Protein AF-A0A9P5NRV4-F1 (afdb_monom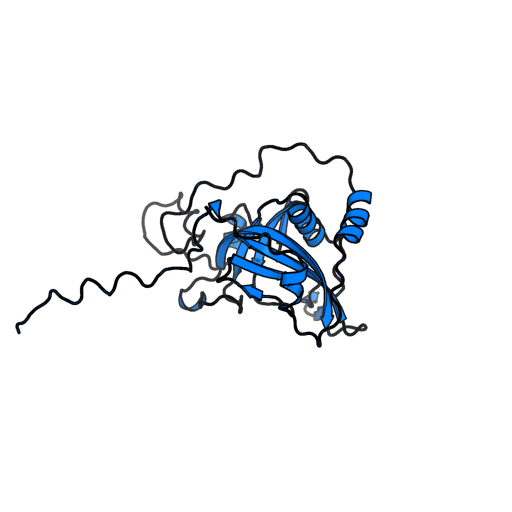er)

pLDDT: mean 72.08, std 22.8, range [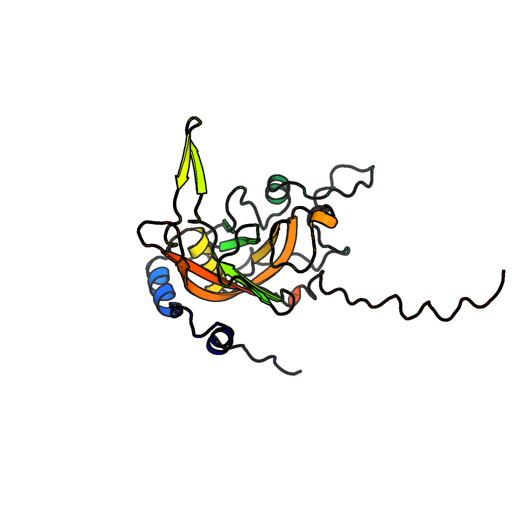24.81, 98.06]

Radius of gyration: 21.26 Å; Cα contacts (8 Å, |Δi|>4): 392; chains: 1; bounding box: 72×54×58 Å

Foldseek 3Di:
DDDDDDPDPVVVVVVDDPVFDDFDQCLVVLCVVLVVPDDDDDDDDDDADDPDADDPDPPPQLQVQPPPPDDDDPDPDAPPAPCSCLVRPPLDNDRDKQFDDDPLATAEGEQFQDFFPPFAQPPLNQKTKGWFIDQDWDFDADPNDTDIDWRAADDCPDSRNSNLVCLQVVQGKHKYKYAQNNPNNPDRCVVVVHGMGTQGIWGFSDKTWDWGQIPDPVRIYIIMMTITGDDCVRPDGSVPDDPPDPPPPPPPDDDDD

Secondary structure (DSSP, 8-state):
-PPPP---HHHHHTTS-TTSPPPB--HHHHHHHHHTT-PPPPPSSSS-PPPSSPPSSSS--TTSTT-SS--S--------SHHHHHHH-TT---SSSSEEEETTEEEEEEE-S-PPTT-EEEGGGTEEEEEPSS-S-EEEEETTEEEEEPP----TTSHHHHHHHHHHHTT--EEEEEETT-TTSSS-TGGGT-SEEEEEEEEEEEEEEEEEE-SSTTSEEEEEEEEEEE-GGG-S-TT-----SSSSSTTS-----

Nearest PDB structures (foldseek):
  8gdu-assembly1_A  TM=4.158E-01  e=2.802E-01  Methanosarcina acetivorans C2A
  2bky-assembly1_A  TM=2.624E-01  e=1.297E+00  Saccharolobus solfataricus P2
  8qmo-assembly1_D  TM=1.980E-01  e=3.059E+00  Homo sapiens

Sequence (257 aa):
MECVPKLEAPDLIELLDPKLPPLVLLTEQIKEELILSHLPYPSHDSLCRFPKPPLRRFPPIWAEVCIHYRYYNFSNHIVQSRQEICESFDWFRSYQGGVYFAHDVAKGYLLGAFPATRDMFEHGGRLIISHGGGKAESLHSFRGHISSQPATDQLAHDKSIRALFNNYFYSRPLALLMDDKYALFPFDLRAKGVTYAVLGFYTIAHVWAEYQQADNENGRVVRFKFAFRWCEEQGQPWWHQKEEIIGNLGSYLTRHF

Mean predicted aligned error: 13.39 Å

Solvent-accessible surface area (backbone atoms only — not comparable to full-atom values): 15896 Å² total; per-residue (Å²): 138,80,80,78,76,80,81,51,76,71,67,67,51,74,78,47,69,89,88,55,81,79,75,46,80,41,60,67,62,52,46,53,64,52,59,78,70,63,77,91,74,85,77,89,90,80,91,77,72,76,77,79,77,74,71,98,52,86,69,58,49,80,41,69,73,72,69,90,78,66,88,81,79,97,63,91,61,59,45,76,48,66,64,55,42,40,75,57,35,94,47,33,64,43,85,85,52,39,47,17,64,58,95,60,32,39,32,15,36,51,43,38,74,74,76,52,91,85,46,44,59,35,84,91,57,40,34,31,32,41,59,58,57,74,51,59,62,41,79,45,71,59,97,88,44,78,42,81,43,59,45,42,62,60,50,74,80,39,68,56,42,37,5,44,48,44,18,36,80,67,59,39,61,25,35,37,30,34,39,58,51,31,81,74,53,96,64,72,35,57,87,71,63,32,39,51,42,54,70,46,52,25,27,41,76,48,63,37,43,37,81,41,82,38,85,43,100,75,49,46,27,42,41,42,37,36,34,34,30,55,45,68,92,68,55,77,61,79,86,69,70,69,93,77,84,85,78,86,75,83,86,77,80,76,87,84,138

Structure (mmCIF, N/CA/C/O backbone):
data_AF-A0A9P5NRV4-F1
#
_entry.id   AF-A0A9P5NRV4-F1
#
loop_
_atom_site.group_PDB
_atom_site.id
_atom_site.type_symbol
_atom_site.label_atom_id
_atom_site.label_alt_id
_atom_site.label_comp_id
_atom_site.label_asym_id
_atom_site.label_entity_id
_atom_site.label_seq_id
_atom_site.pdbx_PDB_ins_code
_atom_site.Cartn_x
_atom_site.Cartn_y
_atom_site.Cartn_z
_atom_site.occupancy
_atom_site.B_iso_or_equiv
_atom_site.auth_seq_id
_atom_site.auth_comp_id
_atom_site.auth_asym_id
_atom_site.auth_atom_id
_atom_site.pdbx_PDB_model_num
ATOM 1 N N . MET A 1 1 ? -27.474 -19.228 3.532 1.00 34.84 1 MET A N 1
ATOM 2 C CA . MET A 1 1 ? -25.996 -19.224 3.538 1.00 34.84 1 MET A CA 1
ATOM 3 C C . MET A 1 1 ? -25.576 -19.420 2.098 1.00 34.84 1 MET A C 1
ATOM 5 O O . MET A 1 1 ? -25.479 -20.551 1.650 1.00 34.84 1 MET A O 1
ATOM 9 N N . GLU A 1 2 ? -25.466 -18.333 1.345 1.00 24.81 2 GLU A N 1
ATOM 10 C CA . GLU A 1 2 ? -24.949 -18.388 -0.022 1.00 24.81 2 GLU A CA 1
ATOM 11 C C . GLU A 1 2 ? -23.453 -18.090 0.046 1.00 24.81 2 GLU A C 1
ATOM 13 O O . GLU A 1 2 ? -23.036 -17.066 0.589 1.00 24.81 2 GLU A O 1
ATOM 18 N N . CYS A 1 3 ? -22.643 -19.041 -0.416 1.00 26.30 3 CYS A N 1
ATOM 19 C CA . CYS A 1 3 ? -21.219 -18.841 -0.624 1.00 26.30 3 CYS A CA 1
ATOM 20 C C . CYS A 1 3 ? -21.040 -17.748 -1.677 1.00 26.30 3 CYS A C 1
ATOM 22 O O . CYS A 1 3 ? -21.440 -17.928 -2.825 1.00 26.30 3 CYS A O 1
ATOM 24 N N . VAL A 1 4 ? -20.417 -16.635 -1.294 1.00 33.22 4 VAL A N 1
ATOM 25 C CA . VAL A 1 4 ? -19.900 -15.666 -2.263 1.00 33.22 4 VAL A CA 1
ATOM 26 C C . VAL A 1 4 ? -18.889 -16.411 -3.148 1.00 33.22 4 VAL A C 1
ATOM 28 O O . VAL A 1 4 ? -18.003 -17.079 -2.599 1.00 33.22 4 VAL A O 1
ATOM 31 N N . PRO A 1 5 ? -19.020 -16.372 -4.485 1.00 33.09 5 PRO A N 1
ATOM 32 C CA . PRO A 1 5 ? -18.105 -17.082 -5.365 1.00 33.09 5 PRO A CA 1
ATOM 33 C C . PRO A 1 5 ? -16.685 -16.540 -5.182 1.00 33.09 5 PRO A C 1
ATOM 35 O O . PRO A 1 5 ? -16.471 -15.339 -5.001 1.00 33.09 5 PRO A O 1
ATOM 38 N N . LYS A 1 6 ? -15.699 -17.441 -5.211 1.00 37.94 6 LYS A N 1
ATOM 39 C CA . LYS A 1 6 ? -14.300 -17.054 -5.397 1.00 37.94 6 LYS A CA 1
ATOM 40 C C . LYS A 1 6 ? -14.236 -16.297 -6.724 1.00 37.94 6 LYS A C 1
ATOM 42 O O . LYS A 1 6 ? -14.465 -16.919 -7.751 1.00 37.94 6 LYS A O 1
ATOM 47 N N . LEU A 1 7 ? -13.956 -14.993 -6.698 1.00 38.50 7 LEU A N 1
ATOM 48 C CA . LEU A 1 7 ? -13.542 -14.285 -7.910 1.00 38.50 7 LEU A CA 1
ATOM 49 C C . LEU A 1 7 ? -12.288 -14.998 -8.423 1.00 38.50 7 LEU A C 1
ATOM 51 O O . LEU A 1 7 ? -11.279 -15.055 -7.711 1.00 38.50 7 LEU A O 1
ATOM 55 N N . GLU A 1 8 ? -12.372 -15.604 -9.601 1.00 35.09 8 GLU A N 1
ATOM 56 C CA . GLU A 1 8 ? -11.202 -16.180 -10.247 1.00 35.09 8 GLU A CA 1
ATOM 57 C C . GLU A 1 8 ? -10.399 -15.053 -10.912 1.00 35.09 8 GLU A C 1
ATOM 59 O O . GLU A 1 8 ? -10.948 -14.037 -11.333 1.00 35.09 8 GLU A O 1
ATOM 64 N N . ALA A 1 9 ? -9.075 -15.221 -11.005 1.00 39.31 9 ALA A N 1
ATOM 65 C CA . ALA A 1 9 ? -8.170 -14.263 -11.644 1.00 39.31 9 ALA A CA 1
ATOM 66 C C . ALA A 1 9 ? -8.653 -13.677 -12.998 1.00 39.31 9 ALA A C 1
ATOM 68 O O . ALA A 1 9 ? -8.394 -12.493 -13.210 1.00 39.31 9 ALA A O 1
ATOM 69 N N . PRO A 1 10 ? -9.341 -14.415 -13.902 1.00 36.62 10 PRO A N 1
ATOM 70 C CA . PRO A 1 10 ? -9.884 -13.836 -15.136 1.00 36.62 10 PRO A CA 1
ATOM 71 C C . PRO A 1 10 ? -10.931 -12.726 -14.937 1.00 36.62 10 PRO A C 1
ATOM 73 O O . PRO A 1 10 ? -10.937 -11.784 -15.724 1.00 36.62 10 PRO A O 1
ATOM 76 N N . ASP A 1 11 ? -11.737 -12.748 -13.872 1.00 42.19 11 ASP A N 1
ATOM 77 C CA . ASP A 1 11 ? -12.802 -11.746 -13.672 1.00 42.19 11 ASP A CA 1
ATOM 78 C C . ASP A 1 11 ? -12.243 -10.366 -13.274 1.00 42.19 11 ASP A C 1
ATOM 80 O O . ASP A 1 11 ? -12.840 -9.327 -13.551 1.00 42.19 11 ASP A O 1
ATOM 84 N N . LEU A 1 12 ? -11.051 -10.328 -12.665 1.00 46.41 12 LEU A N 1
ATOM 85 C CA . LEU A 1 12 ? -10.328 -9.078 -12.387 1.00 46.41 12 LEU A CA 1
ATOM 86 C C . LEU A 1 12 ? -9.675 -8.483 -13.644 1.00 46.41 12 LEU A C 1
ATOM 88 O O . LEU A 1 12 ? -9.357 -7.295 -13.663 1.00 46.41 12 LEU A O 1
ATOM 92 N N . ILE A 1 13 ? -9.464 -9.293 -14.686 1.00 44.62 13 ILE A N 1
ATOM 93 C CA . ILE A 1 13 ? -8.839 -8.867 -15.945 1.00 44.62 13 ILE A CA 1
ATOM 94 C C . ILE A 1 13 ? -9.856 -8.156 -16.840 1.00 44.62 13 ILE A C 1
ATOM 96 O O . ILE A 1 13 ? -9.487 -7.200 -17.518 1.00 44.62 13 ILE A O 1
ATOM 100 N N . GLU A 1 14 ? -11.133 -8.548 -16.801 1.00 43.56 14 GLU A N 1
ATOM 101 C CA . GLU A 1 14 ? -12.195 -7.889 -17.579 1.00 43.56 14 GLU A CA 1
ATOM 102 C C . GLU A 1 14 ? -12.496 -6.450 -17.122 1.00 43.56 14 GLU A C 1
ATOM 104 O O . GLU A 1 14 ? -13.019 -5.652 -17.898 1.00 43.56 14 GLU A O 1
ATOM 109 N N . LEU A 1 15 ? -12.112 -6.077 -15.895 1.00 47.56 15 LEU A N 1
ATOM 110 C CA . LEU A 1 15 ? -12.214 -4.701 -15.388 1.00 47.56 15 LEU A CA 1
ATOM 111 C C . LEU A 1 15 ? -11.126 -3.757 -15.937 1.00 47.56 15 LEU A C 1
ATOM 113 O O . LEU A 1 15 ? -11.129 -2.566 -15.620 1.00 47.56 15 LEU A O 1
ATOM 117 N N . LEU A 1 16 ? -10.185 -4.257 -16.744 1.00 51.84 16 LEU A N 1
ATOM 118 C CA . LEU A 1 16 ? -9.038 -3.497 -17.235 1.00 51.84 16 LEU A CA 1
ATOM 119 C C . LEU A 1 16 ? -9.175 -3.186 -18.735 1.00 51.84 16 LEU A C 1
ATOM 121 O O . LEU A 1 16 ? -9.490 -4.055 -19.541 1.00 51.84 16 LEU A O 1
ATOM 125 N N . ASP A 1 17 ? -8.933 -1.922 -19.106 1.00 45.62 17 ASP A N 1
ATOM 126 C CA . ASP A 1 17 ? -9.080 -1.406 -20.478 1.00 45.62 17 ASP A CA 1
ATOM 127 C C . ASP A 1 17 ? -8.299 -2.266 -21.503 1.00 45.62 17 ASP A C 1
ATOM 129 O O . ASP A 1 17 ? -7.072 -2.391 -21.384 1.00 45.62 17 ASP A O 1
ATOM 133 N N . PRO A 1 18 ? -8.964 -2.814 -22.543 1.00 45.75 18 PRO A N 1
ATOM 134 C CA . PRO A 1 18 ? -8.343 -3.675 -23.553 1.00 45.75 18 PRO A CA 1
ATOM 135 C C . PRO A 1 18 ? -7.272 -2.979 -24.412 1.00 45.75 18 PRO A C 1
ATOM 137 O O . PRO A 1 18 ? -6.596 -3.640 -25.199 1.00 45.75 18 PRO A O 1
ATOM 140 N N . LYS A 1 19 ? -7.097 -1.655 -24.295 1.00 43.03 19 LYS A N 1
ATOM 141 C CA . LYS A 1 19 ? -6.059 -0.890 -25.008 1.00 43.03 19 LYS A CA 1
ATOM 142 C C . LYS A 1 19 ? -4.699 -0.863 -24.302 1.00 43.03 19 LYS A C 1
ATOM 144 O O . LYS A 1 19 ? -3.747 -0.313 -24.858 1.00 43.03 19 LYS A O 1
ATOM 149 N N . LEU A 1 20 ? -4.588 -1.407 -23.091 1.00 45.31 20 LEU A N 1
ATOM 150 C CA . LEU A 1 20 ? -3.356 -1.379 -22.297 1.00 45.31 20 LEU A CA 1
ATOM 151 C C . LEU A 1 20 ? -2.475 -2.621 -22.541 1.00 45.31 20 LEU A C 1
ATOM 153 O O . LEU A 1 20 ? -2.985 -3.686 -22.885 1.00 45.31 20 LEU A O 1
ATOM 157 N N . PRO A 1 21 ? -1.139 -2.507 -22.379 1.00 46.28 21 PRO A N 1
ATOM 158 C CA . PRO A 1 21 ? -0.217 -3.614 -22.617 1.00 46.28 21 PRO A CA 1
ATOM 159 C C . PRO A 1 21 ? -0.538 -4.834 -21.734 1.00 46.28 21 PRO A C 1
ATOM 161 O O . PRO A 1 21 ? -1.016 -4.668 -20.605 1.00 46.28 21 PRO A O 1
ATOM 164 N N . PRO A 1 22 ? -0.253 -6.054 -22.231 1.00 49.41 22 PRO A N 1
ATOM 165 C CA . PRO A 1 22 ? -0.689 -7.298 -21.608 1.00 49.41 22 PRO A CA 1
ATOM 166 C C . PRO A 1 22 ? -0.151 -7.445 -20.182 1.00 49.41 22 PRO A C 1
ATOM 168 O O . PRO A 1 22 ? 1.024 -7.190 -19.909 1.00 49.41 22 PRO A O 1
ATOM 171 N N . LEU A 1 23 ? -1.030 -7.876 -19.274 1.00 53.12 23 LEU A N 1
ATOM 172 C CA . LEU A 1 23 ? -0.664 -8.310 -17.930 1.00 53.12 23 LEU A CA 1
ATOM 173 C C . LEU A 1 23 ? 0.251 -9.527 -18.037 1.00 53.12 23 LEU A C 1
ATOM 175 O O . LEU A 1 23 ? -0.113 -10.522 -18.666 1.00 53.12 23 LEU A O 1
ATOM 179 N N . VAL A 1 24 ? 1.415 -9.477 -17.394 1.00 55.16 24 VAL A N 1
ATOM 180 C CA . VAL A 1 24 ? 2.248 -10.671 -17.264 1.00 55.16 24 VAL A CA 1
ATOM 181 C C . VAL A 1 24 ? 1.825 -11.368 -15.973 1.00 55.16 24 VAL A C 1
ATOM 183 O O . VAL A 1 24 ? 2.242 -11.009 -14.869 1.00 55.16 24 VAL A O 1
ATOM 186 N N . LEU A 1 25 ? 0.926 -12.344 -16.111 1.00 52.25 25 LEU A N 1
ATOM 187 C CA . LEU A 1 25 ? 0.529 -13.252 -15.034 1.00 52.25 25 LEU A CA 1
ATOM 188 C C . LEU A 1 25 ? 1.698 -14.190 -14.726 1.00 52.25 25 LEU A C 1
ATOM 190 O O . LEU A 1 25 ? 1.802 -15.294 -15.248 1.00 52.25 25 LEU A O 1
ATOM 194 N N . LEU A 1 26 ? 2.611 -13.719 -13.889 1.00 54.97 26 LEU A N 1
ATOM 195 C CA . LEU A 1 26 ? 3.832 -14.438 -13.541 1.00 54.97 26 LEU A CA 1
ATOM 196 C C . LEU A 1 26 ? 3.669 -15.330 -12.301 1.00 54.97 26 LEU A C 1
ATOM 198 O O . LEU A 1 26 ? 4.665 -15.748 -11.728 1.00 54.97 26 LEU A O 1
ATOM 202 N N . THR A 1 27 ? 2.452 -15.621 -11.832 1.00 55.62 27 THR A N 1
ATOM 203 C CA . THR A 1 27 ? 2.249 -16.217 -10.496 1.00 55.62 27 THR A CA 1
ATOM 204 C C . THR A 1 27 ? 2.974 -17.544 -10.278 1.00 55.62 27 THR A C 1
ATOM 206 O O . THR A 1 27 ? 3.492 -17.748 -9.184 1.00 55.62 27 THR A O 1
ATOM 209 N N . GLU A 1 28 ? 3.059 -18.423 -11.281 1.00 53.06 28 GLU A N 1
ATOM 210 C CA . GLU A 1 28 ? 3.774 -19.705 -11.142 1.00 53.06 28 GLU A CA 1
ATOM 211 C C . GLU A 1 28 ? 5.285 -19.574 -11.398 1.00 53.06 28 GLU A C 1
ATOM 213 O O . GLU A 1 28 ? 6.078 -20.134 -10.649 1.00 53.06 28 GLU A O 1
ATOM 218 N N . GLN A 1 29 ? 5.708 -18.744 -12.356 1.00 58.06 29 GLN A N 1
ATOM 219 C CA . GLN A 1 29 ? 7.135 -18.474 -12.599 1.00 58.06 29 GLN A CA 1
ATOM 220 C C . GLN A 1 29 ? 7.791 -17.747 -11.413 1.00 58.06 29 GLN A C 1
ATOM 222 O O . GLN A 1 29 ? 8.891 -18.093 -10.995 1.00 58.06 29 GLN A O 1
ATOM 227 N N . ILE A 1 30 ? 7.079 -16.797 -10.799 1.00 62.00 30 ILE A N 1
ATOM 228 C CA . ILE A 1 30 ? 7.505 -16.108 -9.573 1.00 62.00 30 ILE A CA 1
ATOM 229 C C . ILE A 1 30 ? 7.621 -17.091 -8.409 1.00 62.00 30 ILE A C 1
ATOM 231 O O . ILE A 1 30 ? 8.545 -16.974 -7.604 1.00 62.00 30 ILE A O 1
ATOM 235 N N . LYS A 1 31 ? 6.685 -18.046 -8.288 1.00 56.62 31 LYS A N 1
ATOM 236 C CA . LYS A 1 31 ? 6.779 -19.094 -7.265 1.00 56.62 31 LYS A CA 1
ATOM 237 C C . LYS A 1 31 ? 8.051 -19.899 -7.454 1.00 56.62 31 LYS A C 1
ATOM 239 O O . LYS A 1 31 ? 8.776 -20.060 -6.484 1.00 56.62 31 LYS A O 1
ATOM 244 N N . GLU A 1 32 ? 8.341 -20.371 -8.661 1.00 59.97 32 GLU A N 1
ATOM 245 C CA . GLU A 1 32 ? 9.544 -21.164 -8.935 1.00 59.97 32 GLU A CA 1
ATOM 246 C C . GLU A 1 32 ? 10.833 -20.381 -8.637 1.00 59.97 32 GLU A C 1
ATOM 248 O O . GLU A 1 32 ? 11.700 -20.887 -7.922 1.00 59.97 32 GLU A O 1
ATOM 253 N N . GLU A 1 33 ? 10.927 -19.120 -9.072 1.00 59.88 33 GLU A N 1
ATOM 254 C CA . GLU A 1 33 ? 12.079 -18.253 -8.779 1.00 59.88 33 GLU A CA 1
ATOM 255 C C . GLU A 1 33 ? 12.275 -18.001 -7.273 1.00 59.88 33 GLU A C 1
ATOM 257 O O . GLU A 1 33 ? 13.407 -17.968 -6.786 1.00 59.88 33 GLU A O 1
ATOM 262 N N . LEU A 1 34 ? 11.187 -17.852 -6.508 1.00 57.03 34 LEU A N 1
ATOM 263 C CA . LEU A 1 34 ? 11.248 -17.626 -5.060 1.00 57.03 34 LEU A CA 1
ATOM 264 C C . LEU A 1 34 ? 11.462 -18.922 -4.262 1.00 57.03 34 LEU A C 1
ATOM 266 O O . LEU A 1 34 ? 12.188 -18.902 -3.266 1.00 57.03 34 LEU A O 1
ATOM 270 N N . ILE A 1 35 ? 10.889 -20.049 -4.693 1.00 53.12 35 ILE A N 1
ATOM 271 C CA . ILE A 1 35 ? 11.047 -21.373 -4.065 1.00 53.12 35 ILE A CA 1
ATOM 272 C C . ILE A 1 35 ? 12.497 -21.852 -4.170 1.00 53.12 35 ILE A C 1
ATOM 274 O O . ILE A 1 35 ? 13.028 -22.390 -3.199 1.00 53.12 35 ILE A O 1
ATOM 278 N N . LEU A 1 36 ? 13.177 -21.583 -5.290 1.00 47.47 36 LEU A N 1
ATOM 279 C CA . LEU A 1 36 ? 14.597 -21.914 -5.465 1.00 47.47 36 LEU A CA 1
ATOM 280 C C . LEU A 1 36 ? 15.526 -21.168 -4.487 1.00 47.47 36 LEU A C 1
ATOM 282 O O . LEU A 1 36 ? 16.705 -21.503 -4.388 1.00 47.47 36 LEU A O 1
ATOM 286 N N . SER A 1 37 ? 15.011 -20.184 -3.738 1.00 49.41 37 SER A N 1
ATOM 287 C CA . SER A 1 37 ? 15.808 -19.320 -2.867 1.00 49.41 37 SER A CA 1
ATOM 288 C C . SER A 1 37 ? 15.731 -19.613 -1.360 1.00 49.41 37 SER A C 1
ATOM 290 O O . SER A 1 37 ? 16.474 -18.966 -0.614 1.00 49.41 37 SER A O 1
ATOM 292 N N . HIS A 1 38 ? 14.892 -20.537 -0.853 1.00 50.00 38 HIS A N 1
ATOM 293 C CA . HIS A 1 38 ? 14.673 -20.657 0.606 1.00 50.00 38 HIS A CA 1
ATOM 294 C C . HIS A 1 38 ? 14.930 -22.029 1.265 1.00 50.00 38 HIS A C 1
ATOM 296 O O . HIS A 1 38 ? 14.311 -23.046 0.969 1.00 50.00 38 HIS A O 1
ATOM 302 N N . LEU A 1 39 ? 15.829 -21.959 2.260 1.00 40.97 39 LEU A N 1
ATOM 303 C CA . LEU A 1 39 ? 15.981 -22.806 3.450 1.00 40.97 39 LEU A CA 1
ATOM 304 C C . LEU A 1 39 ? 14.673 -22.893 4.277 1.00 40.97 39 LEU A C 1
ATOM 306 O O . LEU A 1 39 ? 13.819 -22.010 4.162 1.00 40.97 39 LEU A O 1
ATOM 310 N N . PRO A 1 40 ? 14.517 -23.910 5.151 1.00 42.84 40 PRO A N 1
ATOM 311 C CA . PRO A 1 40 ? 13.295 -24.127 5.928 1.00 42.84 40 PRO A CA 1
ATOM 312 C C . PRO A 1 40 ? 12.978 -22.948 6.862 1.00 42.84 40 PRO A C 1
ATOM 314 O O . PRO A 1 40 ? 13.757 -22.607 7.752 1.00 42.84 40 PRO A O 1
ATOM 317 N N . TYR A 1 41 ? 11.808 -22.338 6.662 1.00 51.28 41 TYR A N 1
ATOM 318 C CA . TYR A 1 41 ? 11.267 -21.281 7.518 1.00 51.28 41 TYR A CA 1
ATOM 319 C C . TYR A 1 41 ? 10.760 -21.860 8.853 1.00 51.28 41 TYR A C 1
ATOM 321 O O . TYR A 1 41 ? 10.170 -22.945 8.852 1.00 51.28 41 TYR A O 1
ATOM 329 N N . PRO A 1 42 ? 10.950 -21.164 9.993 1.00 41.56 42 PRO A N 1
ATOM 330 C CA . PRO A 1 42 ? 10.546 -21.676 11.295 1.00 41.56 42 PRO A CA 1
ATOM 331 C C . PRO A 1 42 ? 9.029 -21.867 11.372 1.00 41.56 42 PRO A C 1
ATOM 333 O O . PRO A 1 42 ? 8.242 -21.059 10.869 1.00 41.56 42 PRO A O 1
ATOM 336 N N . SER A 1 43 ? 8.656 -22.975 12.008 1.00 46.34 43 SER A N 1
ATOM 337 C CA . SER A 1 43 ? 7.294 -23.453 12.194 1.00 46.34 43 SER A CA 1
ATOM 338 C C . SER A 1 43 ? 6.363 -22.409 12.809 1.00 46.34 43 SER A C 1
ATOM 340 O O . SER A 1 43 ? 6.766 -21.565 13.608 1.00 46.34 43 SER A O 1
ATOM 342 N N . HIS A 1 44 ? 5.098 -22.532 12.407 1.00 51.53 44 HIS A N 1
ATOM 343 C CA . HIS A 1 44 ? 3.912 -21.831 12.884 1.00 51.53 44 HIS A CA 1
ATOM 344 C C . HIS A 1 44 ? 3.905 -21.513 14.393 1.00 51.53 44 HIS A C 1
ATOM 346 O O . HIS A 1 44 ? 4.410 -22.283 15.204 1.00 51.53 44 HIS A O 1
ATOM 352 N N . ASP A 1 45 ? 3.184 -20.432 14.729 1.00 44.75 45 ASP A N 1
ATOM 353 C CA . ASP A 1 45 ? 2.172 -20.425 15.809 1.00 44.75 45 ASP A CA 1
ATOM 354 C C . ASP A 1 45 ? 2.254 -19.347 16.914 1.00 44.75 45 ASP A C 1
ATOM 356 O O . ASP A 1 45 ? 1.783 -19.550 18.030 1.00 44.75 45 ASP A O 1
ATOM 360 N N . SER A 1 46 ? 2.790 -18.141 16.667 1.00 41.78 46 SER A N 1
ATOM 361 C CA . SER A 1 46 ? 2.661 -17.064 17.689 1.00 41.78 46 SER A CA 1
ATOM 362 C C . SER A 1 46 ? 2.465 -15.631 17.186 1.00 41.78 46 SER A C 1
ATOM 364 O O . SER A 1 46 ? 2.041 -14.774 17.955 1.00 41.78 46 SER A O 1
ATOM 366 N N . LEU A 1 47 ? 2.722 -15.337 15.907 1.00 45.81 47 LEU A N 1
ATOM 367 C CA . LEU A 1 47 ? 2.792 -13.949 15.411 1.00 45.81 47 LEU A CA 1
ATOM 368 C C . LEU A 1 47 ? 1.570 -13.475 14.602 1.00 45.81 47 LEU A C 1
ATOM 370 O O . LEU A 1 47 ? 1.607 -12.369 14.062 1.00 45.81 47 LEU A O 1
ATOM 374 N N . CYS A 1 48 ? 0.519 -14.296 14.491 1.00 45.53 48 CYS A N 1
ATOM 375 C CA . CYS A 1 48 ? -0.678 -14.005 13.685 1.00 45.53 48 CYS A CA 1
ATOM 376 C C . CYS A 1 48 ? -1.991 -14.135 14.478 1.00 45.53 48 CYS A C 1
ATOM 378 O O . CYS A 1 48 ? -3.009 -14.523 13.914 1.00 45.53 48 CYS A O 1
ATOM 380 N N . ARG A 1 49 ? -2.012 -13.822 15.782 1.00 45.09 49 ARG A N 1
ATOM 381 C CA . ARG A 1 49 ? -3.303 -13.512 16.415 1.00 45.09 49 ARG A CA 1
ATOM 382 C C . ARG A 1 49 ? -3.732 -12.140 15.910 1.00 45.09 49 ARG A C 1
ATOM 384 O O . ARG A 1 49 ? -3.018 -11.166 16.144 1.00 45.09 49 ARG A O 1
ATOM 391 N N . PHE A 1 50 ? -4.876 -12.073 15.225 1.00 45.84 50 PHE A N 1
ATOM 392 C CA . PHE A 1 50 ? -5.566 -10.804 15.004 1.00 45.84 50 PHE A CA 1
ATOM 393 C C . PHE A 1 50 ? -5.615 -10.055 16.347 1.00 45.84 50 PHE A C 1
ATOM 395 O O . PHE A 1 50 ? -5.971 -10.673 17.362 1.00 45.84 50 PHE A O 1
ATOM 402 N N . PRO A 1 51 ? -5.212 -8.774 16.415 1.00 49.69 51 PRO A N 1
ATOM 403 C CA . PRO A 1 51 ? -5.439 -7.998 17.622 1.00 49.69 51 PRO A CA 1
ATOM 404 C C . PRO A 1 51 ? -6.933 -8.038 17.973 1.00 49.69 51 PRO A C 1
ATOM 406 O O . PRO A 1 51 ? -7.792 -8.179 17.102 1.00 49.69 51 PRO A O 1
ATOM 409 N N . LYS A 1 52 ? -7.220 -7.993 19.278 1.00 40.62 52 LYS A N 1
ATOM 410 C CA . LYS A 1 52 ? -8.571 -8.092 19.849 1.00 40.62 52 LYS A CA 1
ATOM 411 C C . LYS A 1 52 ? -9.575 -7.153 19.124 1.00 40.62 52 LYS A C 1
ATOM 413 O O . LYS A 1 52 ? -9.145 -6.101 18.661 1.00 40.62 52 LYS A O 1
ATOM 418 N N . PRO A 1 53 ? -10.873 -7.541 19.057 1.00 38.66 53 PRO A N 1
ATOM 419 C CA . PRO A 1 53 ? -11.965 -6.964 18.240 1.00 38.66 53 PRO A CA 1
ATOM 420 C C . PRO A 1 53 ? -12.099 -5.425 18.239 1.00 38.66 53 PRO A C 1
ATOM 422 O O . PRO A 1 53 ? -11.526 -4.767 19.109 1.00 38.66 53 PRO A O 1
ATOM 425 N N . PRO A 1 54 ? -12.873 -4.846 17.289 1.00 43.53 54 PRO A N 1
ATOM 426 C CA . PRO A 1 54 ? -12.780 -3.439 16.899 1.00 43.53 54 PRO A CA 1
ATOM 427 C C . PRO A 1 54 ? -12.955 -2.453 18.057 1.00 43.53 54 PRO A C 1
ATOM 429 O O . PRO A 1 54 ? -13.729 -2.659 18.995 1.00 43.53 54 PRO A O 1
ATOM 432 N N . LEU A 1 55 ? -12.208 -1.352 17.953 1.00 41.66 55 LEU A N 1
ATOM 433 C CA . LEU A 1 55 ? -12.217 -0.235 18.891 1.00 41.66 55 LEU A CA 1
ATOM 434 C C . LEU A 1 55 ? -13.636 0.334 19.056 1.00 41.66 55 LEU A C 1
ATOM 436 O O . LEU A 1 55 ? -14.405 0.433 18.104 1.00 41.66 55 LEU A O 1
ATOM 440 N N . ARG A 1 56 ? -13.968 0.756 20.282 1.00 38.75 56 ARG A N 1
ATOM 441 C CA . ARG A 1 56 ? -15.291 1.289 20.664 1.00 38.75 56 ARG A CA 1
ATOM 442 C C . ARG A 1 56 ? -15.601 2.687 20.094 1.00 38.75 56 ARG A C 1
ATOM 444 O O . ARG A 1 56 ? -16.645 3.242 20.428 1.00 38.75 56 ARG A O 1
ATOM 451 N N . ARG A 1 57 ? -14.707 3.283 19.295 1.00 40.97 57 ARG A N 1
ATOM 452 C CA . ARG A 1 57 ? -14.844 4.639 18.739 1.00 40.97 57 ARG A CA 1
ATOM 453 C C . ARG A 1 57 ? -14.430 4.683 17.270 1.00 40.97 57 ARG A C 1
ATOM 455 O O . ARG A 1 57 ? -13.465 4.037 16.870 1.00 40.97 57 ARG A O 1
ATOM 462 N N . PHE A 1 58 ? -15.191 5.454 16.496 1.00 41.59 58 PHE A N 1
ATOM 463 C CA . PHE A 1 58 ? -14.990 5.706 15.073 1.00 41.59 58 PHE A CA 1
ATOM 464 C C . PHE A 1 58 ? -14.474 7.139 14.855 1.00 41.59 58 PHE A C 1
ATOM 466 O O . PHE A 1 58 ? -15.012 8.053 15.483 1.00 41.59 58 PHE A O 1
ATOM 473 N N . PRO A 1 59 ? -13.497 7.362 13.957 1.00 47.72 59 PRO A N 1
ATOM 474 C CA . PRO A 1 59 ? -12.702 6.350 13.256 1.00 47.72 59 PRO A CA 1
ATOM 475 C C . PRO A 1 59 ? -11.814 5.576 14.250 1.00 47.72 59 PRO A C 1
ATOM 477 O O . PRO A 1 59 ? -11.495 6.120 15.307 1.00 47.72 59 PRO A O 1
ATOM 480 N N . PRO A 1 60 ? -11.351 4.353 13.932 1.00 50.22 60 PRO A N 1
ATOM 481 C CA . PRO A 1 60 ? -10.213 3.744 14.606 1.00 50.22 60 PRO A CA 1
ATOM 482 C C . PRO A 1 60 ? -8.951 4.522 14.206 1.00 50.22 60 PRO A C 1
ATOM 484 O O . PRO A 1 60 ? -8.092 4.049 13.465 1.00 50.22 60 PRO A O 1
ATOM 487 N N . ILE A 1 61 ? -8.859 5.770 14.661 1.00 49.84 61 ILE A N 1
ATOM 488 C CA . ILE A 1 61 ? -7.623 6.526 14.640 1.00 49.84 61 ILE A CA 1
ATOM 489 C C . ILE A 1 61 ? -6.757 5.812 15.676 1.00 49.84 61 ILE A C 1
ATOM 491 O O . ILE A 1 61 ? -6.986 5.943 16.878 1.00 49.84 61 ILE A O 1
ATOM 495 N N . TRP A 1 62 ? -5.773 5.025 15.240 1.00 48.44 62 TRP A N 1
ATOM 496 C CA . TRP A 1 62 ? -4.761 4.429 16.127 1.00 48.44 62 TRP A CA 1
ATOM 497 C C . TRP A 1 62 ? -3.791 5.496 16.684 1.00 48.44 62 TRP A C 1
ATOM 499 O O . TRP A 1 62 ? -2.594 5.278 16.789 1.00 48.44 62 TRP A O 1
ATOM 509 N N . ALA A 1 63 ? -4.343 6.651 17.066 1.00 39.16 63 ALA A N 1
ATOM 510 C CA . ALA A 1 63 ? -3.745 7.697 17.880 1.00 39.16 63 ALA A CA 1
ATOM 511 C C . ALA A 1 63 ? -4.232 7.655 19.343 1.00 39.16 63 ALA A C 1
ATOM 513 O O . ALA A 1 63 ? -3.611 8.266 20.205 1.00 39.16 63 ALA A O 1
ATOM 514 N N . GLU A 1 64 ? -5.323 6.939 19.671 1.00 37.44 64 GLU A N 1
ATOM 515 C CA . GLU A 1 64 ? -5.786 6.863 21.073 1.00 37.44 64 GLU A CA 1
ATOM 516 C C . GLU A 1 64 ? -4.935 5.906 21.941 1.00 37.44 64 GLU A C 1
ATOM 518 O O . GLU A 1 64 ? -4.958 6.004 23.169 1.00 37.44 64 GLU A O 1
ATOM 523 N N . VAL A 1 65 ? -4.120 5.018 21.353 1.00 40.25 65 VAL A N 1
ATOM 524 C CA . VAL A 1 65 ? -3.313 4.033 22.108 1.00 40.25 65 VAL A CA 1
ATOM 525 C C . VAL A 1 65 ? -1.872 4.510 22.319 1.00 40.25 65 VAL A C 1
ATOM 527 O O . VAL A 1 65 ? -0.920 3.788 22.072 1.00 40.25 65 VAL A O 1
ATOM 530 N N . CYS A 1 66 ? -1.709 5.733 22.823 1.00 36.31 66 CYS A N 1
ATOM 531 C CA . CYS A 1 66 ? -0.500 6.142 23.552 1.00 36.31 66 CYS A CA 1
ATOM 532 C C . CYS A 1 66 ? -0.806 7.048 24.759 1.00 36.31 66 CYS A C 1
ATOM 534 O O . CYS A 1 66 ? 0.091 7.699 25.286 1.00 36.31 66 CYS A O 1
ATOM 536 N N . ILE A 1 67 ? -2.043 7.053 25.275 1.00 35.50 67 ILE A N 1
ATOM 537 C CA . ILE A 1 67 ? -2.364 7.709 26.553 1.00 35.50 67 ILE A CA 1
ATOM 538 C C . ILE A 1 67 ? -2.625 6.645 27.625 1.00 35.50 67 ILE A C 1
ATOM 540 O O . ILE A 1 67 ? -3.731 6.476 28.126 1.00 35.50 67 ILE A O 1
ATOM 544 N N . HIS A 1 68 ? -1.574 5.917 28.004 1.00 35.88 68 HIS A N 1
ATOM 545 C CA . HIS A 1 68 ? -1.476 5.382 29.370 1.00 35.88 68 HIS A CA 1
ATOM 546 C C . HIS A 1 68 ? -0.441 6.137 30.218 1.00 35.88 68 HIS A C 1
ATOM 548 O O . HIS A 1 68 ? -0.077 5.693 31.300 1.00 35.88 68 HIS A O 1
ATOM 554 N N . TYR A 1 69 ? -0.015 7.320 29.758 1.00 35.78 69 TYR A N 1
ATOM 555 C CA . TYR A 1 69 ? 0.765 8.283 30.534 1.00 35.78 69 TYR A CA 1
ATOM 556 C C . TYR A 1 69 ? 0.272 9.714 30.285 1.00 35.78 69 TYR A C 1
ATOM 558 O O . TYR A 1 69 ? 0.940 10.516 29.646 1.00 35.78 69 TYR A O 1
ATOM 566 N N . ARG A 1 70 ? -0.922 10.029 30.796 1.00 33.25 70 ARG A N 1
ATOM 567 C CA . ARG A 1 70 ? -1.219 11.234 31.597 1.00 33.25 70 ARG A CA 1
ATOM 568 C C . ARG A 1 70 ? -2.727 11.405 31.711 1.00 33.25 70 ARG A C 1
ATOM 570 O O . ARG A 1 70 ? -3.424 11.773 30.775 1.00 33.25 70 ARG A O 1
ATOM 577 N N . TYR A 1 71 ? -3.196 11.134 32.919 1.00 39.12 71 TYR A N 1
ATOM 578 C CA . TYR A 1 71 ? -4.404 11.718 33.475 1.00 39.12 71 TYR A CA 1
ATOM 579 C C . TYR A 1 71 ? -4.380 13.249 33.276 1.00 39.12 71 TYR A C 1
ATOM 581 O O . TYR A 1 71 ? -3.353 13.878 33.530 1.00 39.12 71 TYR A O 1
ATOM 589 N N . TYR A 1 72 ? -5.535 13.805 32.902 1.00 37.47 72 TYR A N 1
ATOM 590 C CA . TYR A 1 72 ? -5.879 15.223 32.702 1.00 37.47 72 TYR A CA 1
ATOM 591 C C . TYR A 1 72 ? -5.576 15.853 31.327 1.00 37.47 72 TYR A C 1
ATOM 593 O O . TYR A 1 72 ? -4.435 15.973 30.895 1.00 37.47 72 TYR A O 1
ATOM 601 N N . ASN A 1 73 ? -6.665 16.368 30.736 1.00 34.09 73 ASN A N 1
ATOM 602 C CA . ASN A 1 73 ? -6.835 17.129 29.490 1.00 34.09 73 ASN A CA 1
ATOM 603 C C . ASN A 1 73 ? -7.156 16.308 28.231 1.00 34.09 73 ASN A C 1
ATOM 605 O O . ASN A 1 73 ? -6.301 15.794 27.518 1.00 34.09 73 ASN A O 1
ATOM 609 N N . PHE A 1 74 ? -8.462 16.251 27.970 1.00 39.72 74 PHE A N 1
ATOM 610 C CA . PHE A 1 74 ? -9.131 15.710 26.796 1.00 39.72 74 PHE A CA 1
ATOM 611 C C . PHE A 1 74 ? -8.826 16.605 25.582 1.00 39.72 74 PHE A C 1
ATOM 613 O O . PHE A 1 74 ? -9.582 17.517 25.261 1.00 39.72 74 PHE A O 1
ATOM 620 N N . SER A 1 75 ? -7.675 16.390 24.951 1.00 40.22 75 SER A N 1
ATOM 621 C CA . SER A 1 75 ? -7.350 16.971 23.649 1.00 40.22 75 SER A CA 1
ATOM 622 C C . SER A 1 75 ? -7.228 15.829 22.651 1.00 40.22 75 SER A C 1
ATOM 624 O O . SER A 1 75 ? -6.490 14.877 22.898 1.00 40.22 75 SER A O 1
ATOM 626 N N . ASN A 1 76 ? -7.996 15.903 21.563 1.00 45.53 76 ASN A N 1
ATOM 627 C CA . ASN A 1 76 ? -7.991 14.936 20.468 1.00 45.53 76 ASN A CA 1
ATOM 628 C C . ASN A 1 76 ? -6.583 14.885 19.860 1.00 45.53 76 ASN A C 1
ATOM 630 O O . ASN A 1 76 ? -6.242 15.705 19.008 1.00 45.53 76 ASN A O 1
ATOM 634 N N . HIS A 1 77 ? -5.742 13.966 20.336 1.00 45.81 77 HIS A N 1
ATOM 635 C CA . HIS A 1 77 ? -4.399 13.797 19.806 1.00 45.81 77 HIS A CA 1
ATOM 636 C C . HIS A 1 77 ? -4.519 13.093 18.456 1.00 45.81 77 HIS A C 1
ATOM 638 O O . HIS A 1 77 ? -4.755 11.893 18.364 1.00 45.81 77 HIS A O 1
ATOM 644 N N . ILE A 1 78 ? -4.467 13.893 17.403 1.00 55.06 78 ILE A N 1
ATOM 645 C CA . ILE A 1 78 ? -4.351 13.459 16.019 1.00 55.06 78 ILE A CA 1
ATOM 646 C C . ILE A 1 78 ? -2.925 12.944 15.823 1.00 55.06 78 ILE A C 1
ATOM 648 O O . ILE A 1 78 ? -1.986 13.628 16.220 1.00 55.06 78 ILE A O 1
ATOM 652 N N . VAL A 1 79 ? -2.752 11.799 15.156 1.00 60.50 79 VAL A N 1
ATOM 653 C CA . VAL A 1 79 ? -1.430 11.412 14.644 1.00 60.50 79 VAL A CA 1
ATOM 654 C C . VAL A 1 79 ? -1.079 12.335 13.484 1.00 60.50 79 VAL A C 1
ATOM 656 O O . VAL A 1 79 ? -1.672 12.250 12.403 1.00 60.50 79 VAL A O 1
ATOM 659 N N . GLN A 1 80 ? -0.147 13.247 13.728 1.00 70.19 80 GLN A N 1
ATOM 660 C CA . GLN A 1 80 ? 0.255 14.264 12.760 1.00 70.19 80 GLN A CA 1
ATOM 661 C C . GLN A 1 80 ? 1.465 13.822 11.945 1.00 70.19 80 GLN A C 1
ATOM 663 O O . GLN A 1 80 ? 1.647 14.286 10.817 1.00 70.19 80 GLN A O 1
ATOM 668 N N . SER A 1 81 ? 2.281 12.914 12.488 1.00 85.62 81 SER A N 1
ATOM 669 C CA . SER A 1 81 ? 3.556 12.536 11.891 1.00 85.62 81 SER A CA 1
ATOM 670 C C . SER A 1 81 ? 3.690 11.034 11.651 1.00 85.62 81 SER A C 1
ATOM 672 O O . SER A 1 81 ? 3.158 10.186 12.364 1.00 85.62 81 SER A O 1
ATOM 674 N N . ARG A 1 82 ? 4.483 10.688 10.633 1.00 88.44 82 ARG A N 1
ATOM 675 C CA . ARG A 1 82 ? 4.861 9.296 10.363 1.00 88.44 82 ARG A CA 1
ATOM 676 C C . ARG A 1 82 ? 5.649 8.675 11.515 1.00 88.44 82 ARG A C 1
ATOM 678 O O . ARG A 1 82 ? 5.581 7.469 11.726 1.00 88.44 82 ARG A O 1
ATOM 685 N N . GLN A 1 83 ? 6.411 9.502 12.231 1.00 88.56 83 GLN A N 1
ATOM 686 C CA . GLN A 1 83 ? 7.192 9.085 13.386 1.00 88.56 83 GLN A CA 1
ATOM 687 C C . GLN A 1 83 ? 6.287 8.549 14.497 1.00 88.56 83 GLN A C 1
ATOM 689 O O . GLN A 1 83 ? 6.527 7.444 14.975 1.00 88.56 83 GLN A O 1
ATOM 694 N N . GLU A 1 84 ? 5.216 9.271 14.833 1.00 84.06 84 GLU A N 1
ATOM 695 C CA . GLU A 1 84 ? 4.238 8.832 15.834 1.00 84.06 84 GLU A CA 1
ATOM 696 C C . GLU A 1 84 ? 3.655 7.456 15.499 1.00 84.06 84 GLU A C 1
ATOM 698 O O . GLU A 1 84 ? 3.576 6.604 16.380 1.00 84.06 84 GLU A O 1
ATOM 703 N N . ILE A 1 85 ? 3.316 7.181 14.234 1.00 85.56 85 ILE A N 1
ATOM 704 C CA . ILE A 1 85 ? 2.827 5.850 13.810 1.00 85.56 85 ILE A CA 1
ATOM 705 C C . ILE A 1 85 ? 3.886 4.791 14.036 1.00 85.56 85 ILE A C 1
ATOM 707 O O . ILE A 1 85 ? 3.595 3.750 14.615 1.00 85.56 85 ILE A O 1
ATOM 711 N N . CYS A 1 86 ? 5.112 5.049 13.580 1.00 89.44 86 CYS A N 1
ATOM 712 C CA . CYS A 1 86 ? 6.199 4.088 13.702 1.00 89.44 86 CYS A CA 1
ATOM 713 C C . CYS A 1 86 ? 6.512 3.726 15.156 1.00 89.44 86 CYS A C 1
ATOM 715 O O . CYS A 1 86 ? 6.996 2.624 15.425 1.00 89.44 86 CYS A O 1
ATOM 717 N N . GLU A 1 87 ? 6.253 4.643 16.085 1.00 85.19 87 GLU A N 1
ATOM 718 C CA . GLU A 1 87 ? 6.486 4.454 17.513 1.00 85.19 87 GLU A CA 1
ATOM 719 C C . GLU A 1 87 ? 5.280 3.819 18.225 1.00 85.19 87 GLU A C 1
ATOM 721 O O . GLU A 1 87 ? 5.484 2.982 19.106 1.00 85.19 87 GLU A O 1
ATOM 726 N N . SER A 1 88 ? 4.050 4.138 17.804 1.00 77.81 88 SER A N 1
ATOM 727 C CA . SER A 1 88 ? 2.797 3.727 18.467 1.00 77.81 88 SER A CA 1
ATOM 728 C C . SER A 1 88 ? 2.086 2.512 17.854 1.00 77.81 88 SER A C 1
ATOM 730 O O . SER A 1 88 ? 1.284 1.871 18.534 1.00 77.81 88 SER A O 1
ATOM 732 N N . PHE A 1 89 ? 2.365 2.156 16.596 1.00 83.88 89 PHE A N 1
ATOM 733 C CA . PHE A 1 89 ? 1.663 1.089 15.881 1.00 83.88 89 PHE A CA 1
ATOM 734 C C . PHE A 1 89 ? 2.600 -0.056 15.483 1.00 83.88 89 PHE A C 1
ATOM 736 O O . PHE A 1 89 ? 3.366 0.024 14.524 1.00 83.88 89 PHE A O 1
ATOM 743 N N . ASP A 1 90 ? 2.486 -1.184 16.187 1.00 86.88 90 ASP A N 1
ATOM 744 C CA . ASP A 1 90 ? 3.364 -2.352 16.010 1.00 86.88 90 ASP A CA 1
ATOM 745 C C . ASP A 1 90 ? 3.383 -2.931 14.592 1.00 86.88 90 ASP A C 1
ATOM 747 O O . ASP A 1 90 ? 4.370 -3.542 14.174 1.00 86.88 90 ASP A O 1
ATOM 751 N N . TRP A 1 91 ? 2.301 -2.742 13.838 1.00 90.38 91 TRP A N 1
ATOM 752 C CA . TRP A 1 91 ? 2.185 -3.259 12.481 1.00 90.38 91 TRP A CA 1
ATOM 753 C C . TRP A 1 91 ? 2.832 -2.358 11.434 1.00 90.38 91 TRP A C 1
ATOM 755 O O . TRP A 1 91 ? 2.896 -2.764 10.278 1.00 90.38 91 TRP A O 1
ATOM 765 N N . PHE A 1 92 ? 3.353 -1.180 11.790 1.00 92.38 92 PHE A N 1
ATOM 766 C CA . PHE A 1 92 ? 4.037 -0.311 10.837 1.00 92.38 92 PHE A CA 1
ATOM 767 C C . PHE A 1 92 ? 5.185 0.454 11.488 1.00 92.38 92 PHE A C 1
ATOM 769 O O . PHE A 1 92 ? 4.953 1.397 12.224 1.00 92.38 92 PHE A O 1
ATOM 776 N N . ARG A 1 93 ? 6.434 0.095 11.164 1.00 93.06 93 ARG A N 1
ATOM 777 C CA . ARG A 1 93 ? 7.648 0.785 11.646 1.00 93.06 93 ARG A CA 1
ATOM 778 C C . ARG A 1 93 ? 8.568 1.236 10.509 1.00 93.06 93 ARG A C 1
ATOM 780 O O . ARG A 1 93 ? 9.791 1.224 10.631 1.00 93.06 93 ARG A O 1
ATOM 787 N N . SER A 1 94 ? 7.983 1.593 9.364 1.00 92.00 94 SER A N 1
ATOM 788 C CA . SER A 1 94 ? 8.732 2.076 8.202 1.00 92.00 94 SER A CA 1
ATOM 789 C C . SER A 1 94 ? 8.666 3.600 8.093 1.00 92.00 94 SER A C 1
ATOM 791 O O . SER A 1 94 ? 7.702 4.167 7.575 1.00 92.00 94 SER A O 1
ATOM 793 N N . TYR A 1 95 ? 9.732 4.265 8.544 1.00 89.56 95 TYR A N 1
ATOM 794 C CA . TYR A 1 95 ? 9.848 5.729 8.553 1.00 89.56 95 TYR A CA 1
ATOM 795 C C . TYR A 1 95 ? 9.961 6.359 7.161 1.00 89.56 95 TYR A C 1
ATOM 797 O O . TYR A 1 95 ? 9.626 7.527 6.998 1.00 89.56 95 TYR A O 1
ATOM 805 N N . GLN A 1 96 ? 10.433 5.607 6.162 1.00 86.12 96 GLN A N 1
ATOM 806 C CA . GLN A 1 96 ? 10.702 6.133 4.818 1.00 86.12 96 GLN A CA 1
ATOM 807 C C . GLN A 1 96 ? 9.963 5.350 3.718 1.00 86.12 96 GLN A C 1
ATOM 809 O O . GLN A 1 96 ? 9.386 5.956 2.819 1.00 86.12 96 GLN A O 1
ATOM 814 N N . GLY A 1 97 ? 9.854 4.018 3.817 1.00 88.31 97 GLY A N 1
ATOM 815 C CA . GLY A 1 97 ? 9.242 3.170 2.779 1.00 88.31 97 GLY A CA 1
ATOM 816 C C . GLY A 1 97 ? 7.758 2.840 2.989 1.00 88.31 97 GLY A C 1
ATOM 817 O O . GLY A 1 97 ? 7.296 2.735 4.121 1.00 88.31 97 GLY A O 1
ATOM 818 N N . GLY A 1 98 ? 7.002 2.623 1.916 1.00 92.25 98 GLY A N 1
ATOM 819 C CA . GLY A 1 98 ? 5.572 2.286 2.008 1.00 92.25 98 GLY A CA 1
ATOM 820 C C . GLY A 1 98 ? 5.264 0.915 2.627 1.00 92.25 98 GLY A C 1
ATOM 821 O O . GLY A 1 98 ? 4.133 0.671 3.016 1.00 92.25 98 GLY A O 1
ATOM 822 N N . VAL A 1 99 ? 6.248 0.022 2.766 1.00 95.19 99 VAL A N 1
ATOM 823 C CA . VAL A 1 99 ? 6.043 -1.336 3.292 1.00 95.19 99 VAL A CA 1
ATOM 824 C C . VAL A 1 99 ? 6.931 -1.557 4.507 1.00 95.19 99 VAL A C 1
ATOM 826 O O . VAL A 1 99 ? 8.153 -1.438 4.415 1.00 95.19 99 VAL A O 1
ATOM 829 N N . TYR A 1 100 ? 6.324 -1.914 5.635 1.00 95.88 100 TYR A N 1
ATOM 830 C CA . TYR A 1 100 ? 7.032 -2.429 6.800 1.00 95.88 100 TYR A CA 1
ATOM 831 C C . TYR A 1 100 ? 6.984 -3.955 6.797 1.00 95.88 100 TYR A C 1
ATOM 833 O O . TYR A 1 100 ? 5.909 -4.552 6.717 1.00 95.88 100 TYR A O 1
ATOM 841 N N . PHE A 1 101 ? 8.145 -4.589 6.915 1.00 94.62 101 PHE A N 1
ATOM 842 C CA . PHE A 1 101 ? 8.276 -6.039 6.965 1.00 94.62 101 PHE A CA 1
ATOM 843 C C . PHE A 1 101 ? 9.291 -6.455 8.029 1.00 94.62 101 PHE A C 1
ATOM 845 O O . PHE A 1 101 ? 10.234 -5.726 8.335 1.00 94.62 101 PHE A O 1
ATOM 852 N N . ALA A 1 102 ? 9.097 -7.648 8.583 1.00 92.88 102 ALA A N 1
ATOM 853 C CA . ALA A 1 102 ? 10.001 -8.273 9.539 1.00 92.88 102 ALA A CA 1
ATOM 854 C C . ALA A 1 102 ? 10.023 -9.783 9.292 1.00 92.88 102 ALA A C 1
ATOM 856 O O . ALA A 1 102 ? 8.964 -10.380 9.097 1.00 92.88 102 ALA A O 1
ATOM 857 N N . HIS A 1 103 ? 11.214 -10.391 9.310 1.00 91.50 103 HIS A N 1
ATOM 858 C CA . HIS A 1 103 ? 11.406 -11.822 9.023 1.00 91.50 103 HIS A CA 1
ATOM 859 C C . HIS A 1 103 ? 10.751 -12.245 7.693 1.00 91.50 103 HIS A C 1
ATOM 861 O O . HIS A 1 103 ? 10.010 -13.219 7.641 1.00 91.50 103 HIS A O 1
ATOM 867 N N . ASP A 1 104 ? 10.954 -11.428 6.653 1.00 91.19 104 ASP A N 1
ATOM 868 C CA . ASP A 1 104 ? 10.355 -11.549 5.314 1.00 91.19 104 ASP A CA 1
ATOM 869 C C . ASP A 1 104 ? 8.830 -11.687 5.280 1.00 91.19 104 ASP A C 1
ATOM 871 O O . ASP A 1 104 ? 8.271 -12.295 4.372 1.00 91.19 104 ASP A O 1
ATOM 875 N N . VAL A 1 105 ? 8.139 -11.102 6.254 1.00 93.19 105 VAL A N 1
ATOM 876 C CA . VAL A 1 105 ? 6.679 -10.996 6.269 1.00 93.19 105 VAL A CA 1
ATOM 877 C C . VAL A 1 105 ? 6.319 -9.526 6.319 1.00 93.19 105 VAL A C 1
ATOM 879 O O . VAL A 1 105 ? 6.753 -8.811 7.228 1.00 93.19 105 VAL A O 1
ATOM 882 N N . ALA A 1 106 ? 5.516 -9.068 5.364 1.00 96.56 106 ALA A N 1
ATOM 883 C CA . ALA A 1 106 ? 4.941 -7.737 5.409 1.00 96.56 106 ALA A CA 1
ATOM 884 C C . ALA A 1 106 ? 3.963 -7.647 6.590 1.00 96.56 106 ALA A C 1
ATOM 886 O O . ALA A 1 106 ? 3.081 -8.487 6.774 1.00 96.56 106 ALA A O 1
ATOM 887 N N . LYS A 1 107 ? 4.151 -6.628 7.424 1.00 95.81 107 LYS A N 1
ATOM 888 C CA . LYS A 1 107 ? 3.302 -6.332 8.581 1.00 95.81 107 LYS A CA 1
ATOM 889 C C . LYS A 1 107 ? 2.388 -5.152 8.293 1.00 95.81 107 LYS A C 1
ATOM 891 O O . LYS A 1 107 ? 1.212 -5.201 8.638 1.00 95.81 107 LYS A O 1
ATOM 896 N N . GLY A 1 108 ? 2.900 -4.138 7.606 1.00 95.56 108 GLY A N 1
ATOM 897 C CA . GLY A 1 108 ? 2.132 -2.940 7.321 1.00 95.56 108 GLY A CA 1
ATOM 898 C C . GLY A 1 108 ? 2.423 -2.380 5.949 1.00 95.56 108 GLY A C 1
ATOM 899 O O . GLY A 1 108 ? 3.540 -2.492 5.441 1.00 95.56 108 GLY A O 1
ATOM 900 N N . TYR A 1 109 ? 1.406 -1.753 5.381 1.00 96.88 109 TYR A N 1
ATOM 901 C CA . TYR A 1 109 ? 1.436 -1.173 4.054 1.00 96.88 109 TYR A CA 1
ATOM 902 C C . TYR A 1 109 ? 0.773 0.201 4.082 1.00 96.88 109 TYR A C 1
ATOM 904 O O . TYR A 1 109 ? -0.371 0.325 4.508 1.00 96.88 109 TYR A O 1
ATOM 912 N N . LEU A 1 110 ? 1.497 1.225 3.645 1.00 95.25 110 LEU A N 1
ATOM 913 C CA . LEU A 1 110 ? 1.049 2.609 3.598 1.00 95.25 110 LEU A CA 1
ATOM 914 C C . LEU A 1 110 ? 0.659 2.982 2.167 1.00 95.25 110 LEU A C 1
ATOM 916 O O . LEU A 1 110 ? 1.506 3.033 1.276 1.00 95.25 110 LEU A O 1
ATOM 920 N N . LEU A 1 111 ? -0.620 3.284 1.989 1.00 94.44 111 LEU A N 1
ATOM 921 C CA . LEU A 1 111 ? -1.194 3.934 0.818 1.00 94.44 111 LEU A CA 1
ATOM 922 C C . LEU A 1 111 ? -0.975 5.447 0.948 1.00 94.44 111 LEU A C 1
ATOM 924 O O . LEU A 1 111 ? -1.247 6.019 2.001 1.00 94.44 111 LEU A O 1
ATOM 928 N N . GLY A 1 112 ? -0.480 6.113 -0.091 1.00 89.69 112 GLY A N 1
ATOM 929 C CA . GLY A 1 112 ? -0.198 7.544 0.016 1.00 89.69 112 GLY A CA 1
ATOM 930 C C . GLY A 1 112 ? -0.156 8.286 -1.308 1.00 89.69 112 GLY A C 1
ATOM 931 O O . GLY A 1 112 ? -0.785 7.873 -2.280 1.00 89.69 112 GLY A O 1
ATOM 932 N N . ALA A 1 113 ? 0.608 9.379 -1.332 1.00 83.19 113 ALA A N 1
ATOM 933 C CA . ALA A 1 113 ? 0.602 10.403 -2.386 1.00 83.19 113 ALA A CA 1
ATOM 934 C C . ALA A 1 113 ? 0.974 9.957 -3.813 1.00 83.19 113 ALA A C 1
ATOM 936 O O . ALA A 1 113 ? 0.828 10.746 -4.744 1.00 83.19 113 ALA A O 1
ATOM 937 N N . PHE A 1 114 ? 1.499 8.746 -3.999 1.00 81.62 114 PHE A N 1
ATOM 938 C CA . PHE A 1 114 ? 2.088 8.308 -5.266 1.00 81.62 114 PHE A CA 1
ATOM 939 C C . PHE A 1 114 ? 1.354 7.086 -5.823 1.00 81.62 114 PHE A C 1
ATOM 941 O O . PHE A 1 114 ? 1.919 5.996 -5.802 1.00 81.62 114 PHE A O 1
ATOM 948 N N . PRO A 1 115 ? 0.099 7.215 -6.289 1.00 80.88 115 PRO A N 1
ATOM 949 C CA . PRO A 1 115 ? -0.591 6.102 -6.922 1.00 80.88 115 PRO A CA 1
ATOM 950 C C . PRO A 1 115 ? 0.108 5.730 -8.234 1.00 80.88 115 PRO A C 1
ATOM 952 O O . PRO A 1 115 ? 0.529 6.595 -9.005 1.00 80.88 115 PRO A O 1
ATOM 955 N N . ALA A 1 116 ? 0.208 4.436 -8.509 1.00 84.69 116 ALA A N 1
ATOM 956 C CA . ALA A 1 116 ? 0.606 3.954 -9.825 1.00 84.69 116 ALA A CA 1
ATOM 957 C C . ALA A 1 116 ? -0.628 3.767 -10.719 1.00 84.69 116 ALA A C 1
ATOM 959 O O . ALA A 1 116 ? -1.754 3.626 -10.243 1.00 84.69 116 ALA A O 1
ATOM 960 N N . THR A 1 117 ? -0.418 3.717 -12.035 1.00 86.31 117 THR A N 1
ATOM 961 C CA . THR A 1 117 ? -1.474 3.395 -13.009 1.00 86.31 117 THR A CA 1
ATOM 962 C C . THR A 1 117 ? -2.178 2.095 -12.611 1.00 86.31 117 THR A C 1
ATOM 964 O O . THR A 1 117 ? -1.491 1.143 -12.265 1.00 86.31 117 THR A O 1
ATOM 967 N N . ARG A 1 118 ? -3.518 2.041 -12.640 1.00 89.25 118 ARG A N 1
ATOM 968 C CA . ARG A 1 118 ? -4.327 0.888 -12.175 1.00 89.25 118 ARG A CA 1
ATOM 969 C C . ARG A 1 118 ? -4.239 0.568 -10.674 1.00 89.25 118 ARG A C 1
ATOM 971 O O . ARG A 1 118 ? -4.590 -0.535 -10.268 1.00 89.25 118 ARG A O 1
ATOM 978 N N . ASP A 1 119 ? -3.791 1.501 -9.835 1.00 92.88 119 ASP A N 1
ATOM 979 C CA . ASP A 1 119 ? -4.157 1.444 -8.415 1.00 92.88 119 ASP A CA 1
ATOM 980 C C . ASP A 1 119 ? -5.660 1.745 -8.284 1.00 92.88 119 ASP A C 1
ATOM 982 O O . ASP A 1 119 ? -6.183 2.616 -8.982 1.00 92.88 119 ASP A O 1
ATOM 986 N N . MET A 1 120 ? -6.368 0.997 -7.436 1.00 94.81 120 MET A N 1
ATOM 987 C CA . MET A 1 120 ? -7.833 1.037 -7.355 1.00 94.81 120 MET A CA 1
ATOM 988 C C . MET A 1 120 ? -8.317 0.919 -5.910 1.00 94.81 120 MET A C 1
ATOM 990 O O . MET A 1 120 ? -7.697 0.246 -5.084 1.00 94.81 120 MET A O 1
ATOM 994 N N . PHE A 1 121 ? -9.456 1.545 -5.622 1.00 94.88 121 PHE A N 1
ATOM 995 C CA . PHE A 1 121 ? -10.169 1.443 -4.351 1.00 94.88 121 PHE A CA 1
ATOM 996 C C . PHE A 1 121 ? -11.598 0.976 -4.638 1.00 94.88 121 PHE A C 1
ATOM 998 O O . PHE A 1 121 ? -12.480 1.773 -4.940 1.00 94.88 121 PHE A O 1
ATOM 1005 N N . GLU A 1 122 ? -11.812 -0.333 -4.571 1.00 94.50 122 GLU A N 1
ATOM 1006 C CA . GLU A 1 122 ? -13.021 -0.995 -5.056 1.00 94.50 122 GLU A CA 1
ATOM 1007 C C . GLU A 1 122 ? -13.852 -1.604 -3.935 1.00 94.50 122 GLU A C 1
ATOM 1009 O O . GLU A 1 122 ? -13.379 -1.865 -2.823 1.00 94.50 122 GLU A O 1
ATOM 1014 N N . HIS A 1 123 ? -15.133 -1.833 -4.231 1.00 94.00 123 HIS A N 1
ATOM 1015 C CA . HIS A 1 123 ? -16.101 -2.404 -3.287 1.00 94.00 123 HIS A CA 1
ATOM 1016 C C . HIS A 1 123 ? -16.123 -1.645 -1.949 1.00 94.00 123 HIS A C 1
ATOM 1018 O O . HIS A 1 123 ? -16.121 -2.227 -0.860 1.00 94.00 123 HIS A O 1
ATOM 1024 N N . GLY A 1 124 ? -16.063 -0.313 -2.040 1.00 91.44 124 GLY A N 1
ATOM 1025 C CA . GLY A 1 124 ? -15.958 0.573 -0.888 1.00 91.44 124 GLY A CA 1
ATOM 1026 C C . GLY A 1 124 ? -14.665 0.380 -0.090 1.00 91.44 124 GLY A C 1
ATOM 1027 O O . GLY A 1 124 ? -14.672 0.588 1.116 1.00 91.44 124 GLY A O 1
ATOM 1028 N N . GLY A 1 125 ? -13.568 -0.048 -0.707 1.00 93.88 125 GLY A N 1
ATOM 1029 C CA . GLY A 1 125 ? -12.295 -0.300 -0.031 1.00 93.88 125 GLY A CA 1
ATOM 1030 C C . GLY A 1 125 ? -12.150 -1.706 0.532 1.00 93.88 125 GLY A C 1
ATOM 1031 O O . GLY A 1 125 ? -11.181 -1.972 1.229 1.00 93.88 125 GLY A O 1
ATOM 1032 N N . ARG A 1 126 ? -13.078 -2.624 0.240 1.00 96.00 126 ARG A N 1
ATOM 1033 C CA . ARG A 1 126 ? -12.906 -4.046 0.582 1.00 96.00 126 ARG A CA 1
ATOM 1034 C C . ARG A 1 126 ? -11.912 -4.749 -0.335 1.00 96.00 126 ARG A C 1
ATOM 1036 O O . ARG A 1 126 ? -11.342 -5.767 0.053 1.00 96.00 126 ARG A O 1
ATOM 1043 N N . LEU A 1 127 ? -11.704 -4.193 -1.524 1.00 97.19 127 LEU A N 1
ATOM 1044 C CA . LEU A 1 127 ? -10.657 -4.574 -2.453 1.00 97.19 127 LEU A CA 1
ATOM 1045 C C . LEU A 1 127 ? -9.835 -3.328 -2.774 1.00 97.19 127 LEU A C 1
ATOM 1047 O O . LEU A 1 127 ? -10.373 -2.328 -3.237 1.00 97.19 127 LEU A O 1
ATOM 1051 N N . ILE A 1 128 ? -8.535 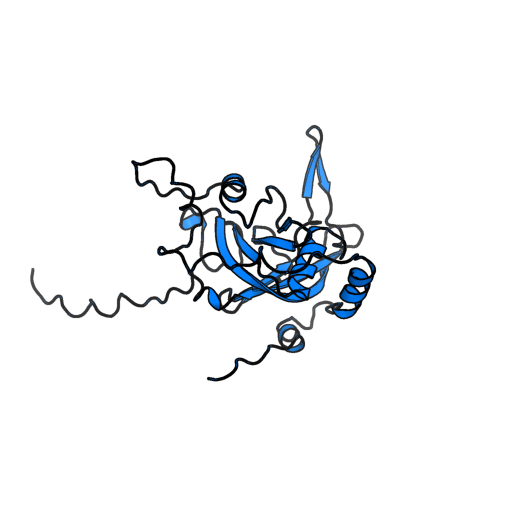-3.376 -2.522 1.00 97.56 128 ILE A N 1
ATOM 1052 C CA . ILE A 1 128 ? -7.618 -2.283 -2.844 1.00 97.56 128 ILE A CA 1
ATOM 1053 C C . ILE A 1 128 ? -6.506 -2.858 -3.704 1.00 97.56 128 ILE A C 1
ATOM 1055 O O . ILE A 1 128 ? -5.863 -3.826 -3.310 1.00 97.56 128 ILE A O 1
ATOM 1059 N N . ILE A 1 129 ? -6.269 -2.269 -4.869 1.00 96.81 129 ILE A N 1
ATOM 1060 C CA . ILE A 1 129 ? -5.137 -2.624 -5.725 1.00 96.81 129 ILE A CA 1
ATOM 1061 C C . ILE A 1 129 ? -4.089 -1.537 -5.559 1.00 96.81 129 ILE A C 1
ATOM 1063 O O . ILE A 1 129 ? -4.377 -0.359 -5.758 1.00 96.81 129 ILE A O 1
ATOM 1067 N N . SER A 1 130 ? -2.875 -1.927 -5.182 1.00 95.62 130 SER A N 1
ATOM 1068 C CA . SER A 1 130 ? -1.760 -0.991 -5.065 1.00 95.62 130 SER A CA 1
ATOM 1069 C C . SER A 1 130 ? -0.447 -1.631 -5.505 1.00 95.62 130 SER A C 1
ATOM 1071 O O . SER A 1 130 ? -0.252 -2.846 -5.401 1.00 95.62 130 SER A O 1
ATOM 1073 N N . HIS A 1 131 ? 0.448 -0.811 -6.045 1.00 92.75 131 HIS A N 1
ATOM 1074 C CA . HIS A 1 131 ? 1.780 -1.227 -6.465 1.00 92.75 131 HIS A CA 1
ATOM 1075 C C . HIS A 1 131 ? 2.740 -1.395 -5.283 1.00 92.75 131 HIS A C 1
ATOM 1077 O O . HIS A 1 131 ? 2.773 -0.566 -4.386 1.00 92.75 131 HIS A O 1
ATOM 1083 N N . GLY A 1 132 ? 3.600 -2.413 -5.312 1.00 85.50 132 GLY A N 1
ATOM 1084 C CA . GLY A 1 132 ? 4.617 -2.624 -4.285 1.00 85.50 132 GLY A CA 1
ATOM 1085 C C . GLY A 1 132 ? 5.464 -1.370 -4.043 1.00 85.50 132 GLY A C 1
ATOM 1086 O O . GLY A 1 132 ? 5.781 -0.631 -4.969 1.00 85.50 132 GLY A O 1
ATOM 1087 N N . GLY A 1 133 ? 5.837 -1.106 -2.790 1.00 81.38 133 GLY A N 1
ATOM 1088 C CA . GLY A 1 133 ? 6.640 0.073 -2.460 1.00 81.38 133 GLY A CA 1
ATOM 1089 C C . GLY A 1 133 ? 8.111 -0.055 -2.884 1.00 81.38 133 GLY A C 1
ATOM 1090 O O . GLY A 1 133 ? 8.703 -1.131 -2.774 1.00 81.38 133 GLY A O 1
ATOM 1091 N N . GLY A 1 134 ? 8.722 1.077 -3.260 1.00 80.38 134 GLY A N 1
ATOM 1092 C CA . GLY A 1 134 ? 10.146 1.203 -3.608 1.00 80.38 134 GLY A CA 1
ATOM 1093 C C . GLY A 1 134 ? 10.400 1.361 -5.112 1.00 80.38 134 GLY A C 1
ATOM 1094 O O . GLY A 1 134 ? 9.510 1.123 -5.924 1.00 80.38 134 GLY A O 1
ATOM 1095 N N . LYS A 1 135 ? 11.623 1.774 -5.482 1.00 83.19 135 LYS A N 1
ATOM 1096 C CA . LYS A 1 135 ? 12.083 1.947 -6.882 1.00 83.19 135 LYS A CA 1
ATOM 1097 C C . LYS A 1 135 ? 11.298 2.981 -7.714 1.00 83.19 135 LYS A C 1
ATOM 1099 O O . LYS A 1 135 ? 11.417 3.010 -8.940 1.00 83.19 135 LYS A O 1
ATOM 1104 N N . ALA A 1 136 ? 10.502 3.826 -7.058 1.00 80.75 136 ALA A N 1
ATOM 1105 C CA . ALA A 1 136 ? 9.906 5.016 -7.658 1.00 80.75 136 ALA A CA 1
ATOM 1106 C C . ALA A 1 136 ? 10.977 6.083 -7.929 1.00 80.75 136 ALA A C 1
ATOM 1108 O O . ALA A 1 136 ? 12.068 6.026 -7.356 1.00 80.75 136 ALA A O 1
ATOM 1109 N N . GLU A 1 137 ? 10.651 7.048 -8.788 1.00 78.56 137 GLU A N 1
ATOM 1110 C CA . GLU A 1 137 ? 11.483 8.236 -8.954 1.00 78.56 137 GLU A CA 1
ATOM 1111 C C . GLU A 1 137 ? 11.632 8.946 -7.603 1.00 78.56 137 GLU A C 1
ATOM 1113 O O . GLU A 1 137 ? 10.670 9.067 -6.838 1.00 78.56 137 GLU A O 1
ATOM 1118 N N . SER A 1 138 ? 12.848 9.376 -7.277 1.00 77.06 138 SER A N 1
ATOM 1119 C CA . SER A 1 138 ? 13.107 10.056 -6.012 1.00 77.06 138 SER A CA 1
ATOM 1120 C C . SER A 1 138 ? 14.108 11.187 -6.174 1.00 77.06 138 SER A C 1
ATOM 1122 O O . SER A 1 138 ? 15.083 11.081 -6.911 1.00 77.06 138 SER A O 1
ATOM 1124 N N . LEU A 1 139 ? 13.884 12.279 -5.449 1.00 76.69 139 LEU A N 1
ATOM 1125 C CA . LEU A 1 139 ? 14.850 13.365 -5.363 1.00 76.69 139 LEU A CA 1
ATOM 1126 C C . LEU A 1 139 ? 15.865 13.021 -4.275 1.00 76.69 139 LEU A C 1
ATOM 1128 O O . LEU A 1 139 ? 15.532 12.985 -3.091 1.00 76.69 139 LEU A O 1
ATOM 1132 N N . HIS A 1 140 ? 17.111 12.783 -4.667 1.00 71.81 140 HIS A N 1
ATOM 1133 C CA . HIS A 1 140 ? 18.206 12.599 -3.728 1.00 71.81 140 HIS A CA 1
ATOM 1134 C C . HIS A 1 140 ? 18.910 13.938 -3.523 1.00 71.81 140 HIS A C 1
ATOM 1136 O O . HIS A 1 140 ? 19.385 14.544 -4.482 1.00 71.81 140 HIS A O 1
ATOM 1142 N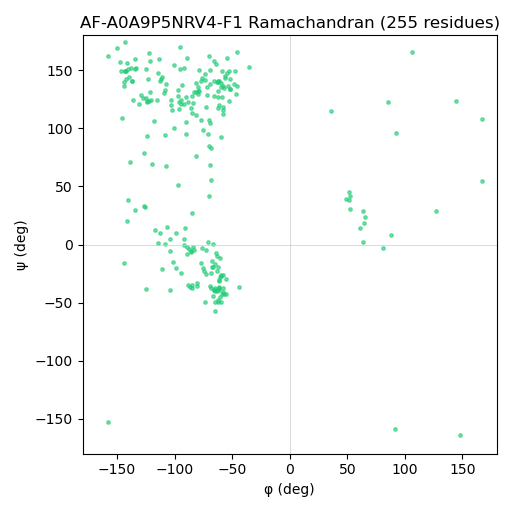 N . SER A 1 141 ? 19.018 14.398 -2.275 1.00 68.62 141 SER A N 1
ATOM 1143 C CA . SER A 1 141 ? 19.927 15.493 -1.940 1.00 68.62 141 SER A CA 1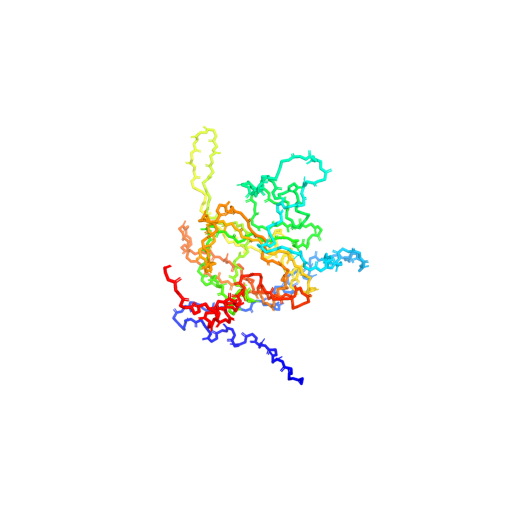
ATOM 1144 C C . SER A 1 141 ? 21.241 14.913 -1.421 1.00 68.62 141 SER A C 1
ATOM 1146 O O . SER A 1 141 ? 21.259 14.100 -0.498 1.00 68.62 141 SER A O 1
ATOM 1148 N N . PHE A 1 142 ? 22.360 15.255 -2.051 1.00 65.19 142 PHE A N 1
ATOM 1149 C CA . PHE A 1 142 ? 23.689 14.909 -1.551 1.00 65.19 142 PHE A CA 1
ATOM 1150 C C . PHE A 1 142 ? 24.556 16.163 -1.566 1.00 65.19 142 PHE A C 1
ATOM 1152 O O . PHE A 1 142 ? 24.727 16.798 -2.602 1.00 65.19 142 PHE A O 1
ATOM 1159 N N . ARG A 1 143 ? 25.070 16.554 -0.390 1.00 69.69 143 ARG A N 1
ATOM 1160 C CA . ARG A 1 143 ? 25.878 17.777 -0.196 1.00 69.69 143 ARG A CA 1
ATOM 1161 C C . ARG A 1 143 ? 25.226 19.056 -0.757 1.00 69.69 143 ARG A C 1
ATOM 1163 O O . ARG A 1 143 ? 25.907 19.902 -1.322 1.00 69.69 143 ARG A O 1
ATOM 1170 N N . GLY A 1 144 ? 23.906 19.191 -0.614 1.00 74.12 144 GLY A N 1
ATOM 1171 C CA . GLY A 1 144 ? 23.154 20.358 -1.097 1.00 74.12 144 GLY A CA 1
ATOM 1172 C C . GLY A 1 144 ? 22.820 20.340 -2.593 1.00 74.12 144 GLY A C 1
ATOM 1173 O O . GLY A 1 144 ? 22.095 21.216 -3.050 1.00 74.12 144 GLY A O 1
ATOM 1174 N N . HIS A 1 145 ? 23.279 19.336 -3.344 1.00 71.50 145 HIS A N 1
ATOM 1175 C CA . HIS A 1 145 ? 22.865 19.123 -4.726 1.00 71.50 145 HIS A CA 1
ATOM 1176 C C . HIS A 1 145 ? 21.643 18.203 -4.766 1.00 71.50 145 HIS A C 1
ATOM 1178 O O . HIS A 1 145 ? 21.682 17.113 -4.195 1.00 71.50 145 HIS A O 1
ATOM 1184 N N . ILE A 1 146 ? 20.570 18.630 -5.434 1.00 78.38 146 ILE A N 1
ATOM 1185 C CA . ILE A 1 146 ? 19.378 17.808 -5.683 1.00 78.38 146 ILE A CA 1
ATOM 1186 C C . ILE A 1 146 ? 19.571 17.112 -7.031 1.00 78.38 146 ILE A C 1
ATOM 1188 O O . ILE A 1 146 ? 19.773 17.773 -8.045 1.00 78.38 146 ILE A O 1
ATOM 1192 N N . SER A 1 147 ? 19.543 15.785 -7.046 1.00 78.75 147 SER A N 1
ATOM 1193 C CA . SER A 1 147 ? 19.535 14.973 -8.266 1.00 78.75 147 SER A CA 1
ATOM 1194 C C . SER A 1 147 ? 18.288 14.098 -8.283 1.00 78.75 147 SER A C 1
ATOM 1196 O O . SER A 1 147 ? 18.017 13.425 -7.286 1.00 78.75 147 SER A O 1
ATOM 1198 N N . SER A 1 148 ? 17.555 14.077 -9.399 1.00 79.81 148 SER A N 1
ATOM 1199 C CA . SER A 1 148 ? 16.513 13.064 -9.593 1.00 79.81 148 SER A CA 1
ATOM 1200 C C . SER A 1 148 ? 17.171 11.709 -9.847 1.00 79.81 148 SER A C 1
ATOM 1202 O O . SER A 1 148 ? 18.079 11.593 -10.671 1.00 79.81 148 SER A O 1
ATOM 1204 N N . GLN A 1 149 ? 16.748 10.699 -9.096 1.00 82.19 149 GLN A N 1
ATOM 1205 C CA . GLN A 1 149 ? 17.007 9.305 -9.406 1.00 82.19 149 GLN A CA 1
ATOM 1206 C C . GLN A 1 149 ? 15.785 8.760 -10.142 1.00 82.19 149 GLN A C 1
ATOM 1208 O O . GLN A 1 149 ? 14.711 8.704 -9.532 1.00 82.19 149 GLN A O 1
ATOM 1213 N N . PRO A 1 150 ? 15.935 8.350 -11.413 1.00 82.38 150 PRO A N 1
ATOM 1214 C CA . PRO A 1 150 ? 14.822 7.853 -12.197 1.00 82.38 150 PRO A CA 1
ATOM 1215 C C . PRO A 1 150 ? 14.269 6.564 -11.595 1.00 82.38 150 PRO A C 1
ATOM 1217 O O . PRO A 1 150 ? 14.957 5.797 -10.911 1.00 82.38 150 PRO A O 1
ATOM 1220 N N . ALA A 1 151 ? 13.000 6.312 -11.884 1.00 85.44 151 ALA A N 1
ATOM 1221 C CA . ALA A 1 151 ? 12.346 5.084 -11.487 1.00 85.44 151 ALA A CA 1
ATOM 1222 C C . ALA A 1 151 ? 13.033 3.869 -12.143 1.00 85.44 151 ALA A C 1
ATOM 1224 O O . ALA A 1 151 ? 13.390 3.896 -13.323 1.00 85.44 151 ALA A O 1
ATOM 1225 N N . THR A 1 152 ? 13.188 2.783 -11.387 1.00 88.50 152 THR A N 1
ATOM 1226 C CA . THR A 1 152 ? 13.818 1.533 -11.853 1.00 88.50 152 THR A CA 1
ATOM 1227 C C . THR A 1 152 ? 12.868 0.353 -11.696 1.00 88.50 152 THR A C 1
ATOM 1229 O O . THR A 1 152 ? 11.854 0.464 -11.003 1.00 88.50 152 THR A O 1
ATOM 1232 N N . ASP A 1 153 ? 13.164 -0.766 -12.355 1.00 88.94 153 ASP A N 1
ATOM 1233 C CA . ASP A 1 153 ? 12.365 -1.987 -12.246 1.00 88.94 153 ASP A CA 1
ATOM 1234 C C . ASP A 1 153 ? 12.319 -2.503 -10.806 1.00 88.94 153 ASP A C 1
ATOM 1236 O O . ASP A 1 153 ? 13.320 -2.500 -10.083 1.00 88.94 153 ASP A O 1
ATOM 1240 N N . GLN A 1 154 ? 11.137 -2.961 -10.400 1.00 89.50 154 GLN A N 1
ATOM 1241 C CA . GLN A 1 154 ? 10.996 -3.775 -9.203 1.00 89.50 154 GLN A CA 1
ATOM 1242 C C . GLN A 1 154 ? 11.337 -5.220 -9.528 1.00 89.50 154 GLN A C 1
ATOM 1244 O O . GLN A 1 154 ? 10.922 -5.751 -10.558 1.00 89.50 154 GLN A O 1
ATOM 1249 N N . LEU A 1 155 ? 12.058 -5.863 -8.618 1.00 89.00 155 LEU A N 1
ATOM 1250 C CA . LEU A 1 155 ? 12.506 -7.240 -8.766 1.00 89.00 155 LEU A CA 1
ATOM 1251 C C . LEU A 1 155 ? 11.831 -8.117 -7.713 1.00 89.00 155 LEU A C 1
ATOM 1253 O O . LEU A 1 155 ? 11.584 -7.677 -6.591 1.00 89.00 155 LEU A O 1
ATOM 1257 N N . ALA A 1 156 ? 11.570 -9.384 -8.039 1.00 86.25 156 ALA A N 1
ATOM 1258 C CA . ALA A 1 156 ? 10.900 -10.298 -7.109 1.00 86.25 156 ALA A CA 1
ATOM 1259 C C . ALA A 1 156 ? 11.677 -10.501 -5.792 1.00 86.25 156 ALA A C 1
ATOM 1261 O O . ALA A 1 156 ? 11.086 -10.760 -4.745 1.00 86.25 156 ALA A O 1
ATOM 1262 N N . HIS A 1 157 ? 13.001 -10.329 -5.833 1.00 86.69 157 HIS A N 1
ATOM 1263 C CA . HIS A 1 157 ? 13.887 -10.428 -4.675 1.00 86.69 157 HIS A CA 1
ATOM 1264 C C . HIS A 1 157 ? 14.057 -9.110 -3.898 1.00 86.69 157 HIS A C 1
ATOM 1266 O O . HIS A 1 157 ? 14.721 -9.111 -2.855 1.00 86.69 157 HIS A O 1
ATOM 1272 N N . ASP A 1 158 ? 13.469 -7.995 -4.355 1.00 90.31 158 ASP A N 1
ATOM 1273 C CA . ASP A 1 158 ? 13.433 -6.763 -3.567 1.00 90.31 158 ASP A CA 1
ATOM 1274 C C . ASP A 1 158 ? 12.760 -7.054 -2.220 1.00 90.31 158 ASP A C 1
ATOM 1276 O O . ASP A 1 158 ? 11.729 -7.719 -2.148 1.00 90.31 158 ASP A O 1
ATOM 1280 N N . LYS A 1 159 ? 13.345 -6.570 -1.119 1.00 92.19 159 LYS A N 1
ATOM 1281 C CA . LYS A 1 159 ? 12.959 -7.011 0.234 1.00 92.19 159 LYS A CA 1
ATOM 1282 C C . LYS A 1 159 ? 11.467 -6.807 0.539 1.00 92.19 159 LYS A C 1
ATOM 1284 O O . LYS A 1 159 ? 10.842 -7.697 1.108 1.00 92.19 159 LYS A O 1
ATOM 1289 N N . SER A 1 160 ? 10.908 -5.657 0.153 1.00 93.81 160 SER A N 1
ATOM 1290 C CA . SER A 1 160 ? 9.481 -5.347 0.321 1.00 93.81 160 SER A CA 1
ATOM 1291 C C . SER A 1 160 ? 8.598 -6.249 -0.541 1.00 93.81 160 SER A C 1
ATOM 1293 O O . SER A 1 160 ? 7.602 -6.774 -0.050 1.00 93.81 160 SER A O 1
ATOM 1295 N N . ILE A 1 161 ? 8.985 -6.459 -1.800 1.00 94.44 161 ILE A N 1
ATOM 1296 C CA . ILE A 1 161 ? 8.262 -7.285 -2.771 1.00 94.44 161 ILE A CA 1
ATOM 1297 C C . ILE A 1 161 ? 8.249 -8.748 -2.323 1.00 94.44 161 ILE A C 1
ATOM 1299 O O . ILE A 1 161 ? 7.183 -9.344 -2.198 1.00 94.44 161 ILE A O 1
ATOM 1303 N N . ARG A 1 162 ? 9.412 -9.297 -1.965 1.00 93.56 162 ARG A N 1
ATOM 1304 C CA . ARG A 1 162 ? 9.553 -10.655 -1.431 1.00 93.56 162 ARG A CA 1
ATOM 1305 C C . ARG A 1 162 ? 8.727 -10.873 -0.164 1.00 93.56 162 ARG A C 1
ATOM 1307 O O . ARG A 1 162 ? 8.077 -11.905 -0.021 1.00 93.56 162 ARG A O 1
ATOM 1314 N N . ALA A 1 163 ? 8.698 -9.890 0.737 1.00 94.94 163 ALA A N 1
ATOM 1315 C CA . ALA A 1 163 ? 7.875 -9.969 1.939 1.00 94.94 163 ALA A CA 1
ATOM 1316 C C . ALA A 1 163 ? 6.367 -9.980 1.626 1.00 94.94 163 ALA A C 1
ATOM 1318 O O . ALA A 1 163 ? 5.616 -10.729 2.247 1.00 94.94 163 ALA A O 1
ATOM 1319 N N . LEU A 1 164 ? 5.917 -9.194 0.643 1.00 95.94 164 LEU A N 1
ATOM 1320 C CA . LEU A 1 164 ? 4.527 -9.215 0.181 1.00 95.94 164 LEU A CA 1
ATOM 1321 C C . LEU A 1 164 ? 4.178 -10.530 -0.529 1.00 95.94 164 LEU A C 1
ATOM 1323 O O . LEU A 1 164 ? 3.094 -11.067 -0.309 1.00 95.94 164 LEU A O 1
ATOM 1327 N N . PHE A 1 165 ? 5.100 -11.103 -1.306 1.00 94.00 165 PHE A N 1
ATOM 1328 C CA . PHE A 1 165 ? 4.920 -12.440 -1.873 1.00 94.00 165 PHE A CA 1
ATOM 1329 C C . PHE A 1 165 ? 4.722 -13.503 -0.799 1.00 94.00 165 PHE A C 1
ATOM 1331 O O . PHE A 1 165 ? 3.814 -14.321 -0.912 1.00 94.00 165 PHE A O 1
ATOM 1338 N N . ASN A 1 166 ? 5.495 -13.460 0.285 1.00 93.25 166 ASN A N 1
ATOM 1339 C CA . ASN A 1 166 ? 5.282 -14.368 1.408 1.00 93.25 166 ASN A CA 1
ATOM 1340 C C . ASN A 1 166 ? 3.897 -14.170 2.046 1.00 93.25 166 ASN A C 1
ATOM 1342 O O . ASN A 1 166 ? 3.228 -15.148 2.381 1.00 93.25 166 ASN A O 1
ATOM 1346 N N . ASN A 1 167 ? 3.416 -12.931 2.181 1.00 94.75 167 ASN A N 1
ATOM 1347 C CA . ASN A 1 167 ? 2.048 -12.693 2.646 1.00 94.75 167 ASN A CA 1
ATOM 1348 C C . ASN A 1 167 ? 0.995 -13.282 1.703 1.00 94.75 167 ASN A C 1
ATOM 1350 O O . ASN A 1 167 ? 0.016 -13.845 2.186 1.00 94.75 167 ASN A O 1
ATOM 1354 N N . TYR A 1 168 ? 1.209 -13.202 0.391 1.00 94.94 168 TYR A N 1
ATOM 1355 C CA . TYR A 1 168 ? 0.347 -13.826 -0.609 1.00 94.94 168 TYR A CA 1
ATOM 1356 C C . TYR A 1 168 ? 0.365 -15.360 -0.510 1.00 94.94 168 TYR A C 1
ATOM 1358 O O . TYR A 1 168 ? -0.673 -15.970 -0.259 1.00 94.94 168 TYR A O 1
ATOM 1366 N N . PHE A 1 169 ? 1.537 -15.993 -0.619 1.00 89.38 169 PHE A N 1
ATOM 1367 C CA . PHE A 1 169 ? 1.653 -17.456 -0.644 1.00 89.38 169 PHE A CA 1
ATOM 1368 C C . PHE A 1 169 ? 1.155 -18.128 0.630 1.00 89.38 169 PHE A C 1
ATOM 1370 O O . PHE A 1 169 ? 0.539 -19.189 0.569 1.00 89.38 169 PHE A O 1
ATOM 1377 N N . TYR A 1 170 ? 1.385 -17.497 1.780 1.00 88.88 170 TYR A N 1
ATOM 1378 C CA . TYR A 1 170 ? 0.968 -18.030 3.074 1.00 88.88 170 TYR A CA 1
ATOM 1379 C C . TYR A 1 170 ? -0.334 -17.409 3.588 1.00 88.88 170 TYR A C 1
ATOM 1381 O O . TYR A 1 170 ? -0.678 -17.623 4.749 1.00 88.88 170 TYR A O 1
ATOM 1389 N N . SER A 1 171 ? -1.042 -16.630 2.757 1.00 89.88 171 SER A N 1
ATOM 1390 C CA . SER A 1 171 ? -2.298 -15.953 3.117 1.00 89.88 171 SER A CA 1
ATOM 1391 C C . SER A 1 171 ? -2.217 -15.194 4.452 1.00 89.88 171 SER A C 1
ATOM 1393 O O . SER A 1 171 ? -3.143 -15.219 5.263 1.00 89.88 171 SER A O 1
ATOM 1395 N N . ARG A 1 172 ? -1.080 -14.536 4.720 1.00 92.81 172 ARG A N 1
ATOM 1396 C CA . ARG A 1 172 ? -0.838 -13.832 5.987 1.00 92.81 172 ARG A CA 1
ATOM 1397 C C . ARG A 1 172 ? -1.433 -12.425 5.934 1.00 92.81 172 ARG A C 1
ATOM 1399 O O . ARG A 1 172 ? -1.099 -11.669 5.015 1.00 92.81 172 ARG A O 1
ATOM 1406 N N . PRO A 1 173 ? -2.258 -12.040 6.922 1.00 94.88 173 PRO A N 1
ATOM 1407 C CA . PRO A 1 173 ? -2.817 -10.702 6.963 1.00 94.88 173 PRO A CA 1
ATOM 1408 C C . PRO A 1 173 ? -1.733 -9.661 7.263 1.00 94.88 173 PRO A C 1
ATOM 1410 O O . PRO A 1 173 ? -0.761 -9.930 7.973 1.00 94.88 173 PRO A O 1
ATOM 1413 N N . LEU A 1 174 ? -1.937 -8.454 6.749 1.00 96.25 174 LEU A N 1
ATOM 1414 C CA . LEU A 1 174 ? -1.163 -7.261 7.084 1.00 96.25 174 LEU A CA 1
ATOM 1415 C C . LEU A 1 174 ? -2.099 -6.075 7.333 1.00 96.25 174 LEU A C 1
ATOM 1417 O O . LEU A 1 174 ? -3.246 -6.081 6.886 1.00 96.25 174 LEU A O 1
ATOM 1421 N N . ALA A 1 175 ? -1.615 -5.060 8.042 1.00 95.81 175 ALA A N 1
ATOM 1422 C CA . ALA A 1 175 ? -2.356 -3.825 8.251 1.00 95.81 175 ALA A CA 1
ATOM 1423 C C . ALA A 1 175 ? -2.175 -2.878 7.057 1.00 95.81 175 ALA A C 1
ATOM 1425 O O . ALA A 1 175 ? -1.047 -2.598 6.648 1.00 95.81 175 ALA A O 1
ATOM 1426 N N . LEU A 1 176 ? -3.273 -2.341 6.532 1.00 96.19 176 LEU A N 1
ATOM 1427 C CA . LEU A 1 176 ? -3.238 -1.233 5.582 1.00 96.19 176 LEU A CA 1
ATOM 1428 C C . LEU A 1 176 ? -3.471 0.078 6.327 1.00 96.19 176 LEU A C 1
ATOM 1430 O O . LEU A 1 176 ? -4.387 0.207 7.142 1.00 96.19 176 LEU A O 1
ATOM 1434 N N . LEU A 1 177 ? -2.629 1.051 6.018 1.00 94.19 177 LEU A N 1
ATOM 1435 C CA . LEU A 1 177 ? -2.703 2.427 6.472 1.00 94.19 177 LEU A CA 1
ATOM 1436 C C . LEU A 1 177 ? -2.798 3.323 5.247 1.00 94.19 177 LEU A C 1
ATOM 1438 O O . LEU A 1 177 ? -2.351 2.948 4.165 1.00 94.19 177 LEU A O 1
ATOM 1442 N N . MET A 1 178 ? -3.319 4.522 5.435 1.00 92.81 178 MET A N 1
ATOM 1443 C CA . MET A 1 178 ? -3.261 5.573 4.432 1.00 92.81 178 MET A CA 1
ATOM 1444 C C . MET A 1 178 ? -2.836 6.899 5.048 1.00 92.81 178 MET A C 1
ATOM 1446 O O . MET A 1 178 ? -3.088 7.132 6.234 1.00 92.81 178 MET A O 1
ATOM 1450 N N . ASP A 1 179 ? -2.207 7.748 4.242 1.00 92.19 179 ASP A N 1
ATOM 1451 C CA . ASP A 1 179 ? -1.999 9.159 4.562 1.00 92.19 179 ASP A CA 1
ATOM 1452 C C . ASP A 1 179 ? -3.095 10.057 3.951 1.00 92.19 179 ASP A C 1
ATOM 1454 O O . ASP A 1 179 ? -3.910 9.622 3.133 1.00 92.19 179 ASP A O 1
ATOM 1458 N N . ASP A 1 180 ? -3.113 11.330 4.345 1.00 90.25 180 ASP A N 1
ATOM 1459 C CA . ASP A 1 180 ? -4.039 12.363 3.862 1.00 90.25 180 ASP A CA 1
ATOM 1460 C C . ASP A 1 180 ? -3.850 12.747 2.385 1.00 90.25 180 ASP A C 1
ATOM 1462 O O . ASP A 1 180 ? -4.551 13.620 1.874 1.00 90.25 180 ASP A O 1
ATOM 1466 N N . LYS A 1 181 ? -2.894 12.121 1.694 1.00 91.94 181 LYS A N 1
ATOM 1467 C CA . LYS A 1 181 ? -2.601 12.321 0.273 1.00 91.94 181 LYS A CA 1
ATOM 1468 C C . LYS A 1 181 ? -3.029 11.120 -0.567 1.00 91.94 181 LYS A C 1
ATOM 1470 O O . LYS A 1 181 ? -2.841 11.148 -1.783 1.00 91.94 181 LYS A O 1
ATOM 1475 N N . TYR A 1 182 ? -3.606 10.080 0.037 1.00 92.75 182 TYR A N 1
ATOM 1476 C CA . TYR A 1 182 ? -4.134 8.945 -0.706 1.00 92.75 182 TYR A CA 1
ATOM 1477 C C . TYR A 1 182 ? -5.412 9.326 -1.469 1.00 92.75 182 TYR A C 1
ATOM 1479 O O . TYR A 1 182 ? -6.522 9.296 -0.942 1.00 92.75 182 TYR A O 1
ATOM 1487 N N . ALA A 1 183 ? -5.239 9.676 -2.744 1.00 90.75 183 ALA A N 1
ATOM 1488 C CA . ALA A 1 183 ? -6.278 10.280 -3.578 1.00 90.75 183 ALA A CA 1
ATOM 1489 C C . ALA A 1 183 ? -7.481 9.371 -3.894 1.00 90.75 183 ALA A C 1
ATOM 1491 O O . ALA A 1 183 ? -8.529 9.875 -4.284 1.00 90.75 183 ALA A O 1
ATOM 1492 N N . LEU A 1 184 ? -7.343 8.047 -3.754 1.00 91.31 184 LEU A N 1
ATOM 1493 C CA . LEU A 1 184 ? -8.416 7.092 -4.066 1.00 91.31 184 LEU A CA 1
ATOM 1494 C C . LEU A 1 184 ? -9.389 6.877 -2.895 1.00 91.31 184 LEU A C 1
ATOM 1496 O O . LEU A 1 184 ? -10.387 6.176 -3.051 1.00 91.31 184 LEU A O 1
ATOM 1500 N N . PHE A 1 185 ? -9.112 7.443 -1.717 1.00 91.44 185 PHE A N 1
ATOM 1501 C CA . PHE A 1 185 ? -10.016 7.330 -0.578 1.00 91.44 185 PHE A CA 1
ATOM 1502 C C . PHE A 1 185 ? -11.183 8.327 -0.706 1.00 91.44 185 PHE A C 1
ATOM 1504 O O . PHE A 1 185 ? -10.947 9.510 -0.947 1.00 91.44 185 PHE A O 1
ATOM 1511 N N . PRO A 1 186 ? -12.446 7.901 -0.506 1.00 88.12 186 PRO A N 1
ATOM 1512 C CA . PRO A 1 186 ? -13.618 8.739 -0.784 1.00 88.12 186 PRO A CA 1
ATOM 1513 C C . PRO A 1 186 ? -13.858 9.884 0.214 1.00 88.12 186 PRO A C 1
ATOM 1515 O O . PRO A 1 186 ? -14.783 10.669 0.016 1.00 88.12 186 PRO A O 1
ATOM 1518 N N . PHE A 1 187 ? -13.072 9.995 1.289 1.00 85.81 187 PHE A N 1
ATOM 1519 C CA . PHE A 1 187 ? -13.240 11.042 2.299 1.00 85.81 187 PHE A CA 1
ATOM 1520 C C . PHE A 1 187 ? -11.969 11.871 2.470 1.00 85.81 187 PHE A C 1
ATOM 1522 O O . PHE A 1 187 ? -10.866 11.336 2.512 1.00 85.81 187 PHE A O 1
ATOM 1529 N N . ASP A 1 188 ? -12.136 13.174 2.682 1.00 84.44 188 ASP A N 1
ATOM 1530 C CA . ASP A 1 188 ? -11.022 14.070 2.981 1.00 84.44 188 ASP A CA 1
ATOM 1531 C C . ASP A 1 188 ? -10.580 13.917 4.449 1.00 84.44 188 ASP A C 1
ATOM 1533 O O . ASP A 1 188 ? -11.266 14.345 5.386 1.00 84.44 188 ASP A O 1
ATOM 1537 N N . LEU A 1 189 ? -9.423 13.278 4.655 1.00 83.56 189 LEU A N 1
ATOM 1538 C CA . LEU A 1 189 ? -8.809 13.144 5.976 1.00 83.56 189 LEU A CA 1
ATOM 1539 C C . LEU A 1 189 ? -8.285 14.482 6.506 1.00 83.56 189 LEU A C 1
ATOM 1541 O O . LEU A 1 189 ? -8.422 14.760 7.700 1.00 83.56 189 LEU A O 1
ATOM 1545 N N . ARG A 1 190 ? -7.755 15.344 5.632 1.00 84.62 190 ARG A N 1
ATOM 1546 C CA . ARG A 1 190 ? -7.204 16.648 6.011 1.00 84.62 190 ARG A CA 1
ATOM 1547 C C . ARG A 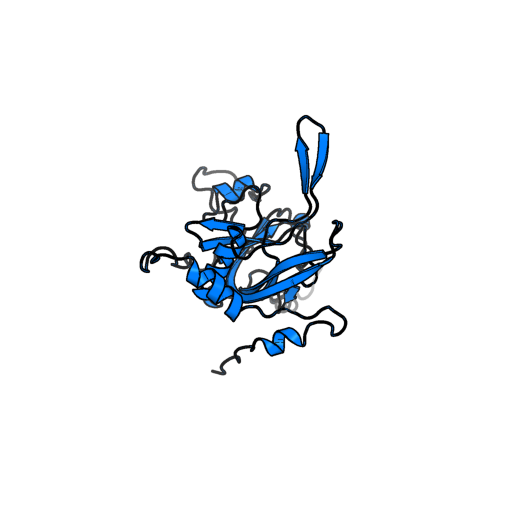1 190 ? -8.288 17.570 6.550 1.00 84.62 190 ARG A C 1
ATOM 1549 O O . ARG A 1 190 ? -8.060 18.235 7.558 1.00 84.62 190 ARG A O 1
ATOM 1556 N N . ALA A 1 191 ? -9.479 17.557 5.952 1.00 82.75 191 ALA A N 1
ATOM 1557 C CA . ALA A 1 191 ? -10.637 18.298 6.461 1.00 82.75 191 ALA A CA 1
ATOM 1558 C C . ALA A 1 191 ? -11.043 17.870 7.886 1.00 82.75 191 ALA A C 1
ATOM 1560 O O . ALA A 1 191 ? -11.588 18.668 8.646 1.00 82.75 191 ALA A O 1
ATOM 1561 N N . LYS A 1 192 ? -10.742 16.624 8.272 1.00 78.06 192 LYS A N 1
ATOM 1562 C CA . LYS A 1 192 ? -10.951 16.088 9.628 1.00 78.06 192 LYS A CA 1
ATOM 1563 C C . LYS A 1 192 ? -9.732 16.264 10.537 1.00 78.06 192 LYS A C 1
ATOM 1565 O O . LYS A 1 192 ? -9.731 15.764 11.659 1.00 78.06 192 LYS A O 1
ATOM 1570 N N . GLY A 1 193 ? -8.697 16.948 10.052 1.00 80.25 193 GLY A N 1
ATOM 1571 C CA . GLY A 1 193 ? -7.428 17.114 10.741 1.00 80.25 193 GLY A CA 1
ATOM 1572 C C . GLY A 1 193 ? -6.668 15.805 10.921 1.00 80.25 193 GLY A C 1
ATOM 1573 O O . GLY A 1 193 ? -5.884 15.729 11.841 1.00 80.25 193 GLY A O 1
ATOM 1574 N N . VAL A 1 194 ? -6.895 14.767 10.113 1.00 83.00 194 VAL A N 1
ATOM 1575 C CA . VAL A 1 194 ? -6.227 13.462 10.240 1.00 83.00 194 VAL A CA 1
ATOM 1576 C C . VAL A 1 194 ? -5.135 13.344 9.176 1.00 83.00 194 VAL A C 1
ATOM 1578 O O . VAL A 1 194 ? -5.444 13.393 7.992 1.00 83.00 194 VAL A O 1
ATOM 1581 N N . THR A 1 195 ? -3.870 13.156 9.572 1.00 88.50 195 THR A N 1
ATOM 1582 C CA . THR A 1 195 ? -2.778 12.936 8.600 1.00 88.50 195 THR A CA 1
ATOM 1583 C C . THR A 1 195 ? -2.663 11.473 8.192 1.00 88.50 195 THR A C 1
ATOM 1585 O O . THR A 1 195 ? -2.335 11.180 7.050 1.00 88.50 195 THR A O 1
ATOM 1588 N N . TYR A 1 196 ? -2.928 10.543 9.111 1.00 88.44 196 TYR A N 1
ATOM 1589 C CA . TYR A 1 196 ? -2.855 9.113 8.836 1.00 88.44 196 TYR A CA 1
ATOM 1590 C C . TYR A 1 196 ? -4.001 8.356 9.489 1.00 88.44 196 TYR A C 1
ATOM 1592 O O . TYR A 1 196 ? -4.402 8.652 10.616 1.00 88.44 196 TYR A O 1
ATOM 1600 N N . ALA A 1 197 ? -4.487 7.330 8.800 1.00 88.88 197 ALA A N 1
ATOM 1601 C CA . ALA A 1 197 ? -5.540 6.461 9.295 1.00 88.88 197 ALA A CA 1
ATOM 1602 C C . ALA A 1 197 ? -5.226 4.993 8.996 1.00 88.88 197 ALA A C 1
ATOM 1604 O O . ALA A 1 197 ? -4.730 4.645 7.925 1.00 88.88 197 ALA A O 1
ATOM 1605 N N . VAL A 1 198 ? -5.545 4.118 9.950 1.00 90.50 198 VAL A N 1
ATOM 1606 C CA . VAL A 1 198 ? -5.491 2.668 9.748 1.00 90.50 198 VAL A CA 1
ATOM 1607 C C . VAL A 1 198 ? -6.802 2.239 9.100 1.00 90.50 198 VAL A C 1
ATOM 1609 O O . VAL A 1 198 ? -7.882 2.467 9.649 1.00 90.50 198 VAL A O 1
ATOM 1612 N N . LEU A 1 199 ? -6.718 1.616 7.928 1.00 91.62 199 LEU A N 1
ATOM 1613 C CA . LEU A 1 199 ? -7.888 1.063 7.254 1.00 91.62 199 LEU A CA 1
ATOM 1614 C C . LEU A 1 199 ? -8.354 -0.210 7.961 1.00 91.62 199 LEU A C 1
ATOM 1616 O O . LEU A 1 199 ? -9.530 -0.344 8.285 1.00 91.62 199 LEU A O 1
ATOM 1620 N N . GLY A 1 200 ? -7.424 -1.124 8.227 1.00 91.88 200 GLY A N 1
ATOM 1621 C CA . GLY A 1 200 ? -7.706 -2.420 8.834 1.00 91.88 200 GLY A CA 1
ATOM 1622 C C . GLY A 1 200 ? -6.752 -3.495 8.331 1.00 91.88 200 GLY A C 1
ATOM 1623 O O . GLY A 1 200 ? -5.706 -3.194 7.754 1.00 91.88 200 GLY A O 1
ATOM 1624 N N . PHE A 1 201 ? -7.116 -4.752 8.550 1.00 95.06 201 PHE A N 1
ATOM 1625 C CA . PHE A 1 201 ? -6.361 -5.922 8.120 1.00 95.06 201 PHE A CA 1
ATOM 1626 C C . PHE A 1 201 ? -6.842 -6.447 6.771 1.00 95.06 201 PHE A C 1
ATOM 1628 O O . PHE A 1 201 ? -8.040 -6.552 6.516 1.00 95.06 201 PHE A O 1
ATOM 1635 N N . TYR A 1 202 ? -5.890 -6.802 5.917 1.00 97.19 202 TYR A N 1
ATOM 1636 C CA . TYR A 1 202 ? -6.156 -7.357 4.598 1.00 97.19 202 TYR A CA 1
ATOM 1637 C C . TYR A 1 202 ? -5.266 -8.568 4.354 1.00 97.19 202 TYR A C 1
ATOM 1639 O O . TYR A 1 202 ? -4.137 -8.639 4.844 1.00 97.19 202 TYR A O 1
ATOM 1647 N N . THR A 1 203 ? -5.761 -9.498 3.546 1.00 96.62 203 THR A N 1
ATOM 1648 C CA . THR A 1 203 ? -4.956 -10.545 2.907 1.00 96.62 203 THR A CA 1
ATOM 1649 C C . THR A 1 203 ? -4.672 -10.154 1.466 1.00 96.62 203 THR A C 1
ATOM 1651 O O . THR A 1 203 ? -5.430 -9.400 0.861 1.00 96.62 203 THR A O 1
ATOM 1654 N N . ILE A 1 204 ? -3.582 -10.654 0.895 1.00 96.75 204 ILE A N 1
ATOM 1655 C CA . ILE A 1 204 ? -3.309 -10.459 -0.529 1.00 96.75 204 ILE A CA 1
ATOM 1656 C C . ILE A 1 204 ? -4.030 -11.574 -1.285 1.00 96.75 204 ILE A C 1
ATOM 1658 O O . ILE A 1 204 ? -3.744 -12.748 -1.068 1.00 96.75 204 ILE A O 1
ATOM 1662 N N . ALA A 1 205 ? -4.982 -11.204 -2.136 1.00 94.31 205 ALA A N 1
ATOM 1663 C CA . ALA A 1 205 ? -5.768 -12.129 -2.945 1.00 94.31 205 ALA A CA 1
ATOM 1664 C C . ALA A 1 205 ? -5.074 -12.477 -4.266 1.00 94.31 205 ALA A C 1
ATOM 1666 O O . ALA A 1 205 ? -5.150 -13.622 -4.696 1.00 94.31 205 ALA A O 1
ATOM 1667 N N . HIS A 1 206 ? -4.388 -11.510 -4.884 1.00 93.94 206 HIS A N 1
ATOM 1668 C CA . HIS A 1 206 ? -3.665 -11.689 -6.146 1.00 93.94 206 HIS A CA 1
ATOM 1669 C C . HIS A 1 206 ? -2.423 -10.803 -6.208 1.00 93.94 206 HIS A C 1
ATOM 1671 O O . HIS A 1 206 ? -2.349 -9.762 -5.549 1.00 93.94 206 HIS A O 1
ATOM 1677 N N . VAL A 1 207 ? -1.469 -11.214 -7.041 1.00 92.94 207 VAL A N 1
ATOM 1678 C CA . VAL A 1 207 ? -0.254 -10.463 -7.353 1.00 92.94 207 VAL A CA 1
ATOM 1679 C C . VAL A 1 207 ? 0.127 -10.664 -8.816 1.00 92.94 207 VAL A C 1
ATOM 1681 O O . VAL A 1 207 ? 0.011 -11.772 -9.339 1.00 92.94 207 VAL A O 1
ATOM 1684 N N . TRP A 1 208 ? 0.576 -9.604 -9.481 1.00 91.50 208 TRP A N 1
ATOM 1685 C CA . TRP A 1 208 ? 1.070 -9.650 -10.860 1.00 91.50 208 TRP A CA 1
ATOM 1686 C C . TRP A 1 208 ? 2.133 -8.576 -11.087 1.00 91.50 208 TRP A C 1
ATOM 1688 O O . TRP A 1 208 ? 2.323 -7.701 -10.243 1.00 91.50 208 TRP A O 1
ATOM 1698 N N . ALA A 1 209 ? 2.832 -8.646 -12.218 1.00 89.12 209 ALA A N 1
ATOM 1699 C CA . ALA A 1 209 ? 3.739 -7.597 -12.663 1.00 89.12 209 ALA A CA 1
ATOM 1700 C C . ALA A 1 209 ? 3.165 -6.899 -13.897 1.00 89.12 209 ALA A C 1
ATOM 1702 O O . ALA A 1 209 ? 2.558 -7.530 -14.766 1.00 89.12 209 ALA A O 1
ATOM 1703 N N . GLU A 1 210 ? 3.384 -5.596 -13.995 1.00 87.94 210 GLU A N 1
ATOM 1704 C CA . GLU A 1 210 ? 2.995 -4.815 -15.159 1.00 87.94 210 GLU A CA 1
ATOM 1705 C C . GLU A 1 210 ? 4.027 -3.750 -15.511 1.00 87.94 210 GLU A C 1
ATOM 1707 O O . GLU A 1 210 ? 4.791 -3.292 -14.661 1.00 87.94 210 GLU A O 1
ATOM 1712 N N . TYR A 1 211 ? 4.026 -3.340 -16.778 1.00 88.50 211 TYR A N 1
ATOM 1713 C CA . TYR A 1 211 ? 4.781 -2.174 -17.210 1.00 88.50 211 TYR A CA 1
ATOM 1714 C C . TYR A 1 211 ? 4.022 -0.893 -16.870 1.00 88.50 211 TYR A C 1
ATOM 1716 O O . TYR A 1 211 ? 2.857 -0.733 -17.237 1.00 88.50 211 TYR A O 1
ATOM 1724 N N . GLN A 1 212 ? 4.718 0.038 -16.232 1.00 87.00 212 GLN A N 1
ATOM 1725 C CA . GLN A 1 212 ? 4.290 1.414 -16.027 1.00 87.00 212 GLN A CA 1
ATOM 1726 C C . GLN A 1 212 ? 5.208 2.335 -16.831 1.00 87.00 212 GLN A C 1
ATOM 1728 O O . GLN A 1 212 ? 6.414 2.102 -16.888 1.00 87.00 212 GLN A O 1
ATOM 1733 N N . GLN A 1 213 ? 4.659 3.379 -17.453 1.00 88.69 213 GLN A N 1
ATOM 1734 C CA . GLN A 1 213 ? 5.479 4.414 -18.085 1.00 88.69 213 GLN A CA 1
ATOM 1735 C C . GLN A 1 213 ? 6.346 5.120 -17.037 1.00 88.69 213 GLN A C 1
ATOM 1737 O O . GLN A 1 213 ? 5.894 5.376 -15.920 1.00 88.69 213 GLN A O 1
ATOM 1742 N N . ALA A 1 214 ? 7.589 5.421 -17.398 1.00 86.69 214 ALA A N 1
ATOM 1743 C CA . ALA A 1 214 ? 8.529 6.118 -16.532 1.00 86.69 214 ALA A CA 1
ATOM 1744 C C . ALA A 1 214 ? 9.445 7.018 -17.357 1.00 86.69 214 ALA A C 1
ATOM 1746 O O . ALA A 1 214 ? 9.786 6.680 -18.490 1.00 86.69 214 ALA A O 1
ATOM 1747 N N . ASP A 1 215 ? 9.873 8.125 -16.757 1.00 85.31 215 ASP A N 1
ATOM 1748 C CA . ASP A 1 215 ? 10.883 9.009 -17.335 1.00 85.31 215 ASP A CA 1
ATOM 1749 C C . ASP A 1 215 ? 12.285 8.438 -17.058 1.00 85.31 215 ASP A C 1
ATOM 1751 O O . ASP A 1 215 ? 12.979 8.803 -16.109 1.00 85.31 215 ASP A O 1
ATOM 1755 N N . ASN A 1 216 ? 12.646 7.402 -17.815 1.00 85.25 216 ASN A N 1
ATOM 1756 C CA . ASN A 1 216 ? 13.952 6.750 -17.769 1.00 85.25 216 ASN A CA 1
ATOM 1757 C C . ASN A 1 216 ? 14.388 6.332 -19.183 1.00 85.25 216 ASN A C 1
ATOM 1759 O O . ASN A 1 216 ? 13.613 6.426 -20.133 1.00 85.25 216 ASN A O 1
ATOM 1763 N N . GLU A 1 217 ? 15.615 5.825 -19.326 1.00 85.81 217 GLU A N 1
ATOM 1764 C CA . GLU A 1 217 ? 16.172 5.406 -20.627 1.00 85.81 217 GLU A CA 1
ATOM 1765 C C . GLU A 1 217 ? 15.293 4.381 -21.367 1.00 85.81 217 GLU A C 1
ATOM 1767 O O . GLU A 1 217 ? 15.248 4.366 -22.596 1.00 85.81 217 GLU A O 1
ATOM 1772 N N . ASN A 1 218 ? 14.553 3.552 -20.624 1.00 85.69 218 ASN A N 1
ATOM 1773 C CA . ASN A 1 218 ? 13.688 2.508 -21.168 1.00 85.69 218 ASN A CA 1
ATOM 1774 C C . ASN A 1 218 ? 12.253 2.992 -21.459 1.00 85.69 218 ASN A C 1
ATOM 1776 O O . ASN A 1 218 ? 11.457 2.226 -22.007 1.00 85.69 218 ASN A O 1
ATOM 1780 N N . GLY A 1 219 ? 11.884 4.214 -21.051 1.00 89.19 219 GLY A N 1
ATOM 1781 C CA . GLY A 1 219 ? 10.527 4.775 -21.124 1.00 89.19 219 GLY A CA 1
ATOM 1782 C C . GLY A 1 219 ? 9.474 4.047 -20.272 1.00 89.19 219 GLY A C 1
ATOM 1783 O O . GLY A 1 219 ? 8.282 4.368 -20.325 1.00 89.19 219 GLY A O 1
ATOM 1784 N N . ARG A 1 220 ? 9.879 3.020 -19.516 1.00 89.38 220 ARG A N 1
ATOM 1785 C CA . ARG A 1 220 ? 8.999 2.156 -18.722 1.00 89.38 220 ARG A CA 1
ATOM 1786 C C . ARG A 1 220 ? 9.74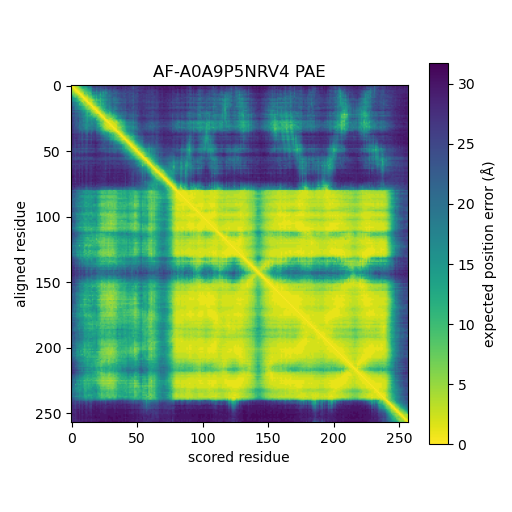9 1.462 -17.592 1.00 89.38 220 ARG A C 1
ATOM 1788 O O . ARG A 1 220 ? 10.971 1.334 -17.621 1.00 89.38 220 ARG A O 1
ATOM 1795 N N . VAL A 1 221 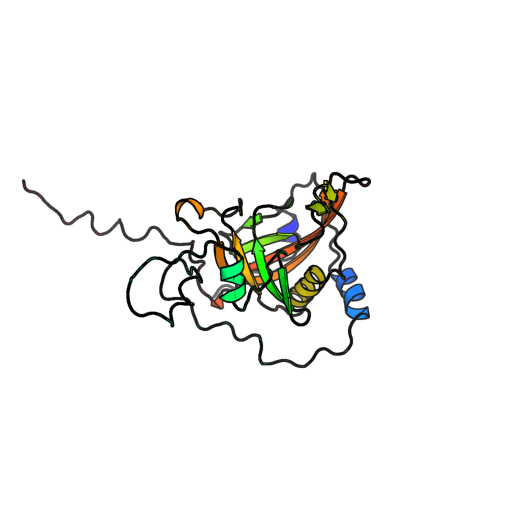? 8.984 0.969 -16.627 1.00 90.31 221 VAL A N 1
ATOM 1796 C CA . VAL A 1 221 ? 9.452 0.170 -15.491 1.00 90.31 221 VAL A CA 1
ATOM 1797 C C . VAL A 1 221 ? 8.478 -0.952 -15.166 1.00 90.31 221 VAL A C 1
ATOM 1799 O O . VAL A 1 221 ? 7.271 -0.813 -15.360 1.00 90.31 221 VAL A O 1
ATOM 1802 N N . VAL A 1 222 ? 8.987 -2.049 -14.621 1.00 89.62 222 VAL A N 1
ATOM 1803 C CA . VAL A 1 222 ? 8.192 -3.126 -14.032 1.00 89.62 222 VAL A CA 1
ATOM 1804 C C . VAL A 1 222 ? 7.725 -2.722 -12.636 1.00 89.62 222 VAL A C 1
ATOM 1806 O O . VAL A 1 222 ? 8.505 -2.248 -11.799 1.00 89.62 222 VAL A O 1
ATOM 1809 N N . ARG A 1 223 ? 6.435 -2.929 -12.375 1.00 90.62 223 ARG A N 1
ATOM 1810 C CA . ARG A 1 223 ? 5.789 -2.728 -11.080 1.00 90.62 223 ARG A CA 1
ATOM 1811 C C . ARG A 1 223 ? 5.006 -3.961 -10.696 1.00 90.62 223 ARG A C 1
ATOM 1813 O O . ARG A 1 223 ? 4.175 -4.431 -11.468 1.00 90.62 223 ARG A O 1
ATOM 1820 N N . PHE A 1 224 ? 5.239 -4.449 -9.487 1.00 92.94 224 PHE A N 1
ATOM 1821 C CA . PHE A 1 224 ? 4.385 -5.472 -8.909 1.00 92.94 224 PHE A CA 1
ATOM 1822 C C . PHE A 1 224 ? 3.128 -4.829 -8.351 1.00 92.94 224 PHE A C 1
ATOM 1824 O O . PHE A 1 224 ? 3.202 -3.810 -7.671 1.00 92.94 224 PHE A O 1
ATOM 1831 N N . LYS A 1 225 ? 1.980 -5.434 -8.619 1.00 94.69 225 LYS A N 1
ATOM 1832 C CA . LYS A 1 225 ? 0.674 -5.041 -8.099 1.00 94.69 225 LYS A CA 1
ATOM 1833 C C . LYS A 1 225 ? 0.163 -6.098 -7.149 1.00 94.69 225 LYS A C 1
ATOM 1835 O O . LYS A 1 225 ? 0.336 -7.286 -7.399 1.00 94.69 225 LYS A O 1
ATOM 1840 N N . PHE A 1 226 ? -0.499 -5.652 -6.093 1.00 96.50 226 PHE A N 1
ATOM 1841 C CA . PHE A 1 226 ? -1.078 -6.508 -5.073 1.00 96.50 226 PHE A CA 1
ATOM 1842 C C . PHE A 1 226 ? -2.544 -6.133 -4.888 1.00 96.50 226 PHE A C 1
ATOM 1844 O O . PHE A 1 226 ? -2.869 -4.971 -4.644 1.00 96.50 226 PHE A O 1
ATOM 1851 N N . ALA A 1 227 ? -3.422 -7.127 -5.001 1.00 97.38 227 ALA A N 1
ATOM 1852 C CA . ALA A 1 227 ? -4.835 -6.993 -4.684 1.00 97.38 227 ALA A CA 1
ATOM 1853 C C . ALA A 1 227 ? -5.050 -7.353 -3.212 1.00 97.38 227 ALA A C 1
ATOM 1855 O O . ALA A 1 227 ? -5.000 -8.523 -2.832 1.00 97.38 227 ALA A O 1
ATOM 1856 N N . PHE A 1 228 ? -5.274 -6.347 -2.378 1.00 98.06 228 PHE A N 1
ATOM 1857 C CA . PHE A 1 228 ? -5.559 -6.485 -0.958 1.00 98.06 228 PHE A CA 1
ATOM 1858 C C . PHE A 1 228 ? -7.059 -6.658 -0.745 1.00 98.06 228 PHE A C 1
ATOM 1860 O O . PHE A 1 228 ? -7.851 -5.793 -1.113 1.00 98.06 228 PHE A O 1
ATOM 1867 N N . ARG A 1 229 ? -7.449 -7.760 -0.108 1.00 97.38 229 ARG A N 1
ATOM 1868 C CA . ARG A 1 229 ? -8.831 -8.086 0.244 1.00 97.38 229 ARG A CA 1
ATOM 1869 C C . ARG A 1 229 ? -9.040 -7.984 1.748 1.00 97.38 229 ARG A C 1
ATOM 1871 O O . ARG A 1 229 ? -8.271 -8.558 2.521 1.00 97.38 229 ARG A O 1
ATOM 1878 N N . TRP A 1 230 ? -10.091 -7.275 2.138 1.00 95.31 230 TRP A N 1
ATOM 1879 C CA . TRP A 1 230 ? -10.509 -7.084 3.523 1.00 95.31 230 TRP A CA 1
ATOM 1880 C C . TRP A 1 230 ? -10.693 -8.414 4.260 1.00 95.31 230 TRP A C 1
ATOM 1882 O O . TRP A 1 230 ? -11.275 -9.356 3.722 1.00 95.31 230 TRP A O 1
ATOM 1892 N N . CYS A 1 231 ? -10.209 -8.489 5.501 1.00 91.56 231 CYS A N 1
ATOM 1893 C CA . CYS A 1 231 ? -10.508 -9.606 6.396 1.00 91.56 231 CYS A CA 1
ATOM 1894 C C . CYS A 1 231 ? -11.880 -9.385 7.051 1.00 91.56 231 CYS A C 1
ATOM 1896 O O . CYS A 1 231 ? -12.029 -8.470 7.864 1.00 91.56 231 CYS A O 1
ATOM 1898 N N . GLU A 1 232 ? -12.881 -10.198 6.711 1.00 89.38 232 GLU A N 1
ATOM 1899 C CA . GLU A 1 232 ? -14.262 -10.036 7.196 1.00 89.38 232 GLU A CA 1
ATOM 1900 C C . GLU A 1 232 ? -14.395 -10.198 8.718 1.00 89.38 232 GLU A C 1
ATOM 1902 O O . GLU A 1 232 ? -15.304 -9.640 9.334 1.00 89.38 232 GLU A O 1
ATOM 1907 N N . GLU A 1 233 ? -13.453 -10.898 9.353 1.00 83.94 233 GLU A N 1
ATOM 1908 C CA . GLU A 1 233 ? -13.432 -11.156 10.794 1.00 83.94 233 GLU A CA 1
ATOM 1909 C C . GLU A 1 233 ? -13.330 -9.873 11.635 1.00 83.94 233 GLU A C 1
ATOM 1911 O O . GLU A 1 233 ? -13.671 -9.885 12.819 1.00 83.94 233 GLU A O 1
ATOM 1916 N N . GLN A 1 234 ? -12.884 -8.757 11.043 1.00 86.50 234 GLN A N 1
ATOM 1917 C CA . GLN A 1 234 ? -12.778 -7.466 11.731 1.00 86.50 234 GLN A CA 1
ATOM 1918 C C . GLN A 1 234 ? -14.058 -6.607 11.645 1.00 86.50 234 GLN A C 1
ATOM 1920 O O . GLN A 1 234 ? -14.112 -5.531 12.242 1.00 86.50 234 GLN A O 1
ATOM 1925 N N . GLY A 1 235 ? -15.092 -7.073 10.936 1.00 87.12 235 GLY A N 1
ATOM 1926 C CA . GLY A 1 235 ? -16.368 -6.373 10.773 1.00 87.12 235 GLY A CA 1
ATOM 1927 C C . GLY A 1 235 ? -16.433 -5.464 9.541 1.00 87.12 235 GLY A C 1
ATOM 1928 O O . GLY A 1 235 ? -15.713 -5.657 8.565 1.00 87.12 235 GLY A O 1
ATOM 1929 N N . GLN A 1 236 ? -17.349 -4.492 9.555 1.00 86.88 236 GLN A N 1
ATOM 1930 C CA . GLN A 1 236 ? -17.519 -3.535 8.454 1.00 86.88 236 GLN A CA 1
ATOM 1931 C C . GLN A 1 236 ? -16.407 -2.475 8.468 1.00 86.88 236 GLN A C 1
ATOM 1933 O O . GLN A 1 236 ? -16.032 -2.021 9.556 1.00 86.88 236 GLN A O 1
ATOM 1938 N N . PRO A 1 237 ? -15.916 -2.027 7.297 1.00 88.44 237 PRO A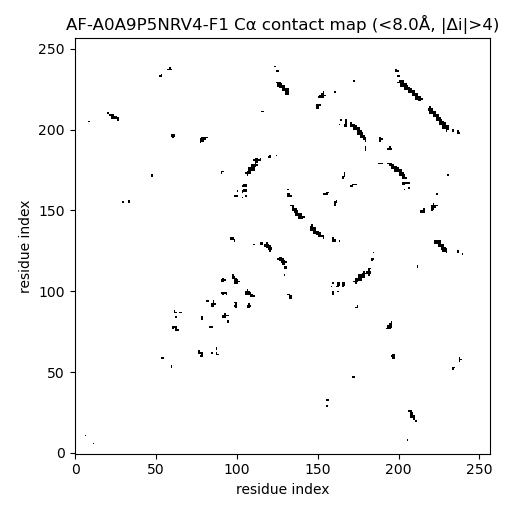 N 1
ATOM 1939 C CA . PRO A 1 237 ? -15.039 -0.872 7.221 1.00 88.44 237 PRO A CA 1
ATOM 1940 C C . PRO A 1 237 ? -15.639 0.329 7.946 1.00 88.44 237 PRO A C 1
ATOM 1942 O O . PRO A 1 237 ? -16.813 0.658 7.778 1.00 88.44 237 PRO A O 1
ATOM 1945 N N . TRP A 1 238 ? -14.834 1.014 8.752 1.00 85.88 238 TRP A N 1
ATOM 1946 C CA . TRP A 1 238 ? -15.327 2.088 9.619 1.00 85.88 238 TRP A CA 1
ATOM 1947 C C . TRP A 1 238 ? -15.872 3.304 8.863 1.00 85.88 238 TRP A C 1
ATOM 1949 O O . TRP A 1 238 ? -16.569 4.133 9.445 1.00 85.88 238 TRP A O 1
ATOM 1959 N N . TRP A 1 239 ? -15.546 3.419 7.579 1.00 85.25 239 TRP A N 1
ATOM 1960 C CA . TRP A 1 239 ? -16.027 4.461 6.680 1.00 85.25 239 TRP A CA 1
ATOM 1961 C C . TRP A 1 239 ? -17.302 4.065 5.918 1.00 85.25 239 TRP A C 1
ATOM 1963 O O . TRP A 1 239 ? -17.825 4.872 5.160 1.00 85.25 239 TRP A O 1
ATOM 1973 N N . HIS A 1 240 ? -17.836 2.855 6.128 1.00 81.88 240 HIS A N 1
ATOM 1974 C CA . HIS A 1 240 ? -19.133 2.408 5.588 1.00 81.88 240 HIS A CA 1
ATOM 1975 C C . HIS A 1 240 ? -20.313 2.830 6.474 1.00 81.88 240 HIS A C 1
ATOM 1977 O O . HIS A 1 240 ? -21.334 2.146 6.504 1.00 81.88 240 HIS A O 1
ATOM 1983 N N . GLN A 1 241 ? -20.196 3.920 7.241 1.00 66.88 241 GLN A N 1
ATOM 1984 C CA . GLN A 1 241 ? -21.309 4.354 8.084 1.00 66.88 241 GLN A CA 1
ATOM 1985 C C . GLN A 1 241 ? -22.545 4.608 7.217 1.00 66.88 241 GLN A C 1
ATOM 1987 O O . GLN A 1 241 ? -22.538 5.465 6.338 1.00 66.88 241 GLN A O 1
ATOM 1992 N N . LYS A 1 242 ? -23.605 3.840 7.483 1.00 48.78 242 LYS A N 1
ATOM 1993 C CA . LYS A 1 242 ? -24.946 4.146 7.005 1.00 48.78 242 LYS A CA 1
ATOM 1994 C C . LYS A 1 242 ? -25.366 5.474 7.620 1.00 48.78 242 LYS A C 1
ATOM 1996 O O . LYS A 1 242 ? -25.286 5.633 8.838 1.00 48.78 242 LYS A O 1
ATOM 2001 N N . GLU A 1 243 ? -25.890 6.378 6.808 1.00 44.50 243 GLU A N 1
ATOM 2002 C CA . GLU A 1 243 ? -26.680 7.532 7.249 1.00 44.50 243 GLU A CA 1
ATOM 2003 C C . GLU A 1 243 ? -28.028 7.058 7.831 1.00 44.50 243 GLU A C 1
ATOM 2005 O O . GLU A 1 243 ? -29.105 7.434 7.391 1.00 44.50 243 GLU A O 1
ATOM 2010 N N . GLU A 1 244 ? -28.000 6.181 8.828 1.00 46.94 244 GLU A N 1
ATOM 2011 C CA . GLU A 1 244 ? -29.166 5.799 9.612 1.00 46.94 244 GLU A CA 1
ATOM 2012 C C . GLU A 1 244 ? -28.975 6.424 10.995 1.00 46.94 244 GLU A C 1
ATOM 2014 O O . GLU A 1 244 ? -28.245 5.879 11.812 1.00 46.94 244 GLU A O 1
ATOM 2019 N N . ILE A 1 245 ? -29.550 7.621 11.195 1.00 43.91 245 ILE A N 1
ATOM 2020 C CA . ILE A 1 245 ? -30.183 8.186 12.418 1.00 43.91 245 ILE A CA 1
ATOM 2021 C C . ILE A 1 245 ? -30.395 9.712 12.206 1.00 43.91 245 ILE A C 1
ATOM 2023 O O . ILE A 1 245 ? -29.980 10.531 13.006 1.00 43.91 245 ILE A O 1
ATOM 2027 N N . ILE A 1 246 ? -31.070 10.147 11.130 1.00 42.84 246 ILE A N 1
ATOM 2028 C CA . ILE A 1 246 ? -31.847 11.418 11.133 1.00 42.84 246 ILE A CA 1
ATOM 2029 C C . ILE A 1 246 ? -33.163 11.230 10.346 1.00 42.84 246 ILE A C 1
ATOM 2031 O O . ILE A 1 246 ? -33.606 12.092 9.599 1.00 42.84 246 ILE A O 1
ATOM 2035 N N . GLY A 1 247 ? -33.795 10.058 10.475 1.00 40.19 247 GLY A N 1
ATOM 2036 C CA . GLY A 1 247 ? -35.114 9.779 9.883 1.00 40.19 247 GLY A CA 1
ATOM 2037 C C . GLY A 1 247 ? -36.251 9.636 10.900 1.00 40.19 247 GLY A C 1
ATOM 2038 O O . GLY A 1 247 ? -37.407 9.819 10.544 1.00 40.19 247 GLY A O 1
ATOM 2039 N N . ASN A 1 248 ? -35.943 9.351 12.173 1.00 39.66 248 ASN A N 1
ATOM 2040 C CA . ASN A 1 248 ? -36.950 8.932 13.165 1.00 39.66 248 ASN A CA 1
ATOM 2041 C C . ASN A 1 248 ? -37.137 9.874 14.367 1.00 39.66 248 ASN A C 1
ATOM 2043 O O . ASN A 1 248 ? -37.812 9.512 15.325 1.00 39.66 248 ASN A O 1
ATOM 2047 N N . LEU A 1 249 ? -36.594 11.094 14.323 1.00 44.88 249 LEU A N 1
ATOM 2048 C CA . LEU A 1 249 ? -36.862 12.134 15.336 1.00 44.88 249 LEU A CA 1
ATOM 2049 C C . LEU A 1 249 ? -37.618 13.356 14.780 1.00 44.88 249 LEU A C 1
ATOM 2051 O O . LEU A 1 249 ? -37.930 14.275 15.530 1.00 44.88 249 LEU A O 1
ATOM 2055 N N . GLY A 1 250 ? -37.968 13.360 13.489 1.00 35.38 250 GLY A N 1
ATOM 2056 C CA . GLY A 1 250 ? -38.616 14.496 12.820 1.00 35.38 250 GLY A CA 1
ATOM 2057 C C . GLY A 1 250 ? -40.139 14.600 12.969 1.00 35.38 250 GLY A C 1
ATOM 2058 O O . GLY A 1 250 ? -40.715 15.548 12.449 1.00 35.38 250 GLY A O 1
ATOM 2059 N N . SER A 1 251 ? -40.817 13.668 13.650 1.00 34.53 251 SER A N 1
ATOM 2060 C CA . SER A 1 251 ? -42.292 13.643 13.695 1.00 34.53 251 SER A CA 1
ATOM 2061 C C . SER A 1 251 ? -42.923 13.950 15.059 1.00 34.53 251 SER A C 1
ATOM 2063 O O . SER A 1 251 ? -44.128 13.770 15.201 1.00 34.53 251 SER A O 1
ATOM 2065 N N . TYR A 1 252 ? -42.162 14.415 16.060 1.00 37.34 252 TYR A N 1
ATOM 2066 C CA . TYR A 1 252 ? -42.692 14.624 17.422 1.00 37.34 252 TYR A CA 1
ATOM 2067 C C . TYR A 1 252 ? -42.330 15.955 18.101 1.00 37.34 252 TYR A C 1
ATOM 2069 O O . TYR A 1 252 ? -42.312 16.022 19.325 1.00 37.34 252 TYR A O 1
ATOM 2077 N N . LEU A 1 253 ? -42.132 17.045 17.353 1.00 34.44 253 LEU A N 1
ATOM 2078 C CA . LEU A 1 253 ? -42.240 18.392 17.937 1.00 34.44 253 LEU A CA 1
ATOM 2079 C C . LEU A 1 253 ? -43.204 19.266 17.136 1.00 34.44 253 LEU A C 1
ATOM 2081 O O . LEU A 1 253 ? -42.864 20.103 16.308 1.00 34.44 253 LEU A O 1
ATOM 2085 N N . THR A 1 254 ? -44.465 18.983 17.429 1.00 32.59 254 THR A N 1
ATOM 2086 C CA . THR A 1 254 ? -45.651 19.820 17.327 1.00 32.59 254 THR A CA 1
ATOM 2087 C C . THR A 1 254 ? -45.417 21.222 17.905 1.00 32.59 254 THR A C 1
ATOM 2089 O O . THR A 1 254 ? -44.908 21.353 19.011 1.00 32.59 254 THR A O 1
ATOM 2092 N N . ARG A 1 255 ? -45.896 22.233 17.167 1.00 34.06 255 ARG A N 1
ATOM 2093 C CA . ARG A 1 255 ? -46.618 23.434 17.635 1.00 34.06 255 ARG A CA 1
ATOM 2094 C C . ARG A 1 255 ? -46.195 24.048 18.983 1.00 34.06 255 ARG A C 1
ATOM 2096 O O . ARG A 1 255 ? -46.549 23.517 20.027 1.00 34.06 255 ARG A O 1
ATOM 2103 N N . HIS A 1 256 ? -45.671 25.271 18.910 1.00 30.00 256 HIS A N 1
ATOM 2104 C CA . HIS A 1 256 ? -46.178 26.495 19.557 1.00 30.00 256 HIS A CA 1
ATOM 2105 C C . HIS A 1 256 ? -45.039 27.414 20.020 1.00 30.00 256 HIS A C 1
ATOM 2107 O O . HIS A 1 256 ? -44.243 27.024 20.867 1.00 30.00 256 HIS A O 1
ATOM 2113 N N . PHE A 1 257 ? -45.125 28.650 19.506 1.00 35.59 257 PHE A N 1
ATOM 2114 C CA . PHE A 1 257 ? -44.398 29.885 19.829 1.00 35.59 257 PHE A CA 1
ATOM 2115 C C . PHE A 1 257 ? -42.956 30.006 19.333 1.00 35.59 257 PHE A C 1
ATOM 2117 O O . PHE A 1 257 ? -42.068 29.278 19.816 1.00 35.59 257 PHE A O 1
#

Organism: Gymnopilus junonius (NCBI:txid109634)